Protein AF-A0A2U3CJR3-F1 (afdb_monomer)

pLDDT: mean 74.05, std 15.69, range [28.66, 94.06]

Secondary structure (DSSP, 8-state):
----EEEEE--TTSSHHHHHHHHHHHHHH-GGG-HHHHEEE-GGGSTT----TT-HHHHHHHHHHHHHHTTEEEEEEEEETT---HHHHHHHHHHHHHHHHHH-S--EEEEEEE-GGG---HHHHHHHHHHHHHHHHTT-SSPEEEEE---SSHHHHHHHHHHHHHHHHHHHHHHHHHHHHHHHH--PPPHHHHHHHHHHHHHHHHHTTEEEEEEE-TTS-EEEEEESSTTHHHHTHHHHHHHHHH-------TT-SSEEEEETTEEEEEEE-SSS-EEEEEEEHHHH--SS-HHHHHHHHHHHHHHHHHHHH-

Sequence (314 aa):
MQQNLIILAGLSHSGKDLLFSQILKLGRAEPGLRLRENLIYYEWLNRSFKGNEDSYFEKALPALKEKLYLKINTLIYVHDISYQVLDDLANDFKEVYFDIKKVNKDFQVILIVNRGHLIPNELERTKIHKKVENHLQQLIPQEITSYIVSLKGTDQQRMTNLVFTQIANKAVDFTKNLKKKRDSSIKIPNDKQLKKIKKILKEKMDDYGFSGAYLIGHNQDILIAAGKSEGWETKVGPQIIRMLAQFHVFDLGPQFQADIIRIEDFVMIAKRINAENKIILIGRESIFKYDEEPYPRIEESCLDITTDILEILK

Nearest PDB structures (foldseek):
  6ulg-assembly1_F  TM=4.474E-01  e=4.810E-13  Homo sapiens
  8fw5-assembly1_D  TM=4.077E-01  e=2.299E-13  Escherichia coli
  7ux2-assembly1_I  TM=3.882E-01  e=5.853E-12  Homo sapiens
  4arz-assembly1_A  TM=4.224E-01  e=7.979E-11  Saccharomyces cerevisiae
  7t3c-assembly1_D  TM=3.902E-01  e=3.794E-09  Homo sapiens

Mean predicted aligned error: 15.32 Å

Structure (mmCIF, N/CA/C/O backbone):
data_AF-A0A2U3CJR3-F1
#
_entry.id   AF-A0A2U3CJR3-F1
#
loop_
_atom_site.group_PDB
_atom_site.id
_atom_site.type_symbol
_atom_site.label_atom_id
_atom_site.label_alt_id
_atom_site.label_comp_id
_atom_site.label_asym_id
_atom_site.label_entity_id
_atom_site.label_seq_id
_atom_site.pdbx_PDB_ins_code
_atom_site.Cartn_x
_atom_site.Cartn_y
_atom_site.Cartn_z
_atom_site.occupancy
_atom_site.B_iso_or_equiv
_atom_site.auth_seq_id
_atom_site.auth_comp_id
_atom_site.auth_asym_id
_atom_site.auth_atom_id
_atom_site.pdbx_PDB_model_num
ATOM 1 N N . MET A 1 1 ? 1.148 -8.966 13.172 1.00 38.03 1 MET A N 1
ATOM 2 C CA . MET A 1 1 ? 2.003 -8.146 12.274 1.00 38.03 1 MET A CA 1
ATOM 3 C C . MET A 1 1 ? 1.189 -7.722 11.060 1.00 38.03 1 MET A C 1
ATOM 5 O O . MET A 1 1 ? 0.451 -8.543 10.540 1.00 38.03 1 MET A O 1
ATOM 9 N N . GLN A 1 2 ? 1.276 -6.460 10.637 1.00 45.50 2 GLN A N 1
ATOM 10 C CA . GLN A 1 2 ? 0.566 -5.955 9.452 1.00 45.50 2 GLN A CA 1
ATOM 11 C C . GLN A 1 2 ? 1.406 -6.275 8.204 1.00 45.50 2 GLN A C 1
ATOM 13 O O . GLN A 1 2 ? 2.590 -5.941 8.194 1.00 45.50 2 GLN A O 1
ATOM 18 N N . GLN A 1 3 ? 0.826 -6.970 7.221 1.00 55.91 3 GLN A N 1
ATOM 19 C CA . GLN A 1 3 ? 1.470 -7.289 5.939 1.00 55.91 3 GLN A CA 1
ATOM 20 C C . GLN A 1 3 ? 1.691 -5.996 5.138 1.00 55.91 3 GLN A C 1
ATOM 22 O O . GLN A 1 3 ? 0.822 -5.124 5.134 1.00 55.91 3 GLN A O 1
ATOM 27 N N . ASN A 1 4 ? 2.849 -5.853 4.489 1.00 65.38 4 ASN A N 1
ATOM 28 C CA . ASN A 1 4 ? 3.107 -4.730 3.590 1.00 65.38 4 ASN A CA 1
ATOM 29 C C . ASN A 1 4 ? 2.486 -5.083 2.248 1.00 65.38 4 ASN A C 1
ATOM 31 O O . ASN A 1 4 ? 3.031 -5.934 1.562 1.00 65.38 4 ASN A O 1
ATOM 35 N N . LEU A 1 5 ? 1.382 -4.461 1.848 1.00 76.06 5 LEU A N 1
ATOM 36 C CA . LEU A 1 5 ? 0.818 -4.781 0.544 1.00 76.06 5 LEU A CA 1
ATOM 37 C C . LEU A 1 5 ? 1.423 -3.895 -0.548 1.00 76.06 5 LEU A C 1
ATOM 39 O O . LEU A 1 5 ? 1.206 -2.681 -0.582 1.00 76.06 5 LEU A O 1
ATOM 43 N N . ILE A 1 6 ? 2.192 -4.522 -1.431 1.00 80.00 6 ILE A N 1
ATOM 44 C CA . ILE A 1 6 ? 2.768 -3.940 -2.637 1.00 80.00 6 ILE A CA 1
ATOM 45 C C . ILE A 1 6 ? 1.927 -4.418 -3.818 1.00 80.00 6 ILE A C 1
ATOM 47 O O . ILE A 1 6 ? 1.811 -5.622 -4.045 1.00 80.00 6 ILE A O 1
ATOM 51 N N . ILE A 1 7 ? 1.363 -3.487 -4.581 1.00 82.12 7 ILE A N 1
ATOM 52 C CA . ILE A 1 7 ? 0.644 -3.801 -5.818 1.00 82.12 7 ILE A CA 1
ATOM 53 C C . ILE A 1 7 ? 1.500 -3.445 -7.020 1.00 82.12 7 ILE A C 1
ATOM 55 O O . ILE A 1 7 ? 2.099 -2.372 -7.058 1.00 82.12 7 ILE A O 1
ATOM 59 N N . LEU A 1 8 ? 1.510 -4.333 -8.013 1.00 82.81 8 LEU A N 1
ATOM 60 C CA . LEU A 1 8 ? 2.078 -4.077 -9.332 1.00 82.81 8 LEU A CA 1
ATOM 61 C C . LEU A 1 8 ? 0.953 -3.850 -10.352 1.00 82.81 8 LEU A C 1
ATOM 63 O O . LEU A 1 8 ? 0.178 -4.764 -10.627 1.00 82.81 8 LEU A O 1
ATOM 67 N N . ALA A 1 9 ? 0.882 -2.644 -10.914 1.00 86.62 9 ALA A N 1
ATOM 68 C CA . ALA A 1 9 ? -0.124 -2.207 -11.882 1.00 86.62 9 ALA A CA 1
ATOM 69 C C . ALA A 1 9 ? 0.530 -1.621 -13.145 1.00 86.62 9 ALA A C 1
ATOM 71 O O . ALA A 1 9 ? 1.744 -1.426 -13.195 1.00 86.62 9 ALA A O 1
ATOM 72 N N . GLY A 1 10 ? -0.271 -1.343 -14.172 1.00 85.81 10 GLY A N 1
ATOM 73 C CA . GLY A 1 10 ? 0.159 -0.698 -15.414 1.00 85.81 10 GLY A CA 1
ATOM 74 C C . GLY A 1 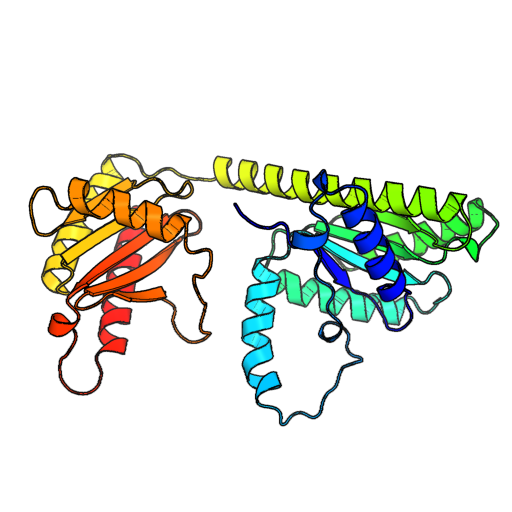10 ? -0.433 -1.366 -16.646 1.00 85.81 10 GLY A C 1
ATOM 75 O O . GLY A 1 10 ? -0.836 -2.531 -16.586 1.00 85.81 10 GLY A O 1
ATOM 76 N N . LEU A 1 11 ? -0.416 -0.649 -17.768 1.00 84.06 11 LEU A N 1
ATOM 77 C CA . LEU A 1 11 ? -1.056 -1.046 -19.024 1.00 84.06 11 LEU A CA 1
ATOM 78 C C . LEU A 1 11 ? -0.726 -2.478 -19.485 1.00 84.06 11 LEU A C 1
ATOM 80 O O . LEU A 1 11 ? 0.277 -3.105 -19.108 1.00 84.06 11 LEU A O 1
ATOM 84 N N . SER A 1 12 ? -1.586 -3.013 -20.347 1.00 81.12 12 SER A N 1
ATOM 85 C CA . SER A 1 12 ? -1.321 -4.259 -21.068 1.00 81.12 12 SER A CA 1
ATOM 86 C C . SER A 1 12 ? -0.002 -4.172 -21.840 1.00 81.12 12 SER A C 1
ATOM 88 O O . SER A 1 12 ? 0.367 -3.129 -22.368 1.00 81.12 12 SER A O 1
ATOM 90 N N . HIS A 1 13 ? 0.753 -5.272 -21.841 1.00 83.38 13 HIS A N 1
ATOM 91 C CA . HIS A 1 13 ? 2.086 -5.374 -22.449 1.00 83.38 13 HIS A CA 1
ATOM 92 C C . HIS A 1 13 ? 3.193 -4.474 -21.869 1.00 83.38 13 HIS A C 1
ATOM 94 O O . HIS A 1 13 ? 4.314 -4.528 -22.375 1.00 83.38 13 HIS A O 1
ATOM 100 N N . SER A 1 14 ? 2.964 -3.774 -20.749 1.00 87.25 14 SER A N 1
ATOM 101 C CA . SER A 1 14 ? 4.003 -2.992 -20.049 1.00 87.25 14 SER A CA 1
ATOM 102 C C . SER A 1 14 ? 5.200 -3.831 -19.557 1.00 87.25 14 SER A C 1
ATOM 104 O O . SER A 1 14 ? 6.238 -3.312 -19.142 1.00 87.25 14 SER A O 1
ATOM 106 N N . GLY A 1 15 ? 5.068 -5.161 -19.587 1.00 88.06 15 GLY A N 1
ATOM 107 C CA . GLY A 1 15 ? 6.050 -6.122 -19.089 1.00 88.06 15 GLY A CA 1
ATOM 108 C C . GLY A 1 15 ? 5.968 -6.357 -17.580 1.00 88.06 15 GLY A C 1
ATOM 109 O O . GLY A 1 15 ? 6.859 -7.001 -17.027 1.00 88.06 15 GLY A O 1
ATOM 110 N N . LYS A 1 16 ? 4.902 -5.877 -16.924 1.00 86.81 16 LYS A N 1
ATOM 111 C CA . LYS A 1 16 ? 4.628 -6.108 -15.500 1.00 86.81 16 LYS A CA 1
ATOM 112 C C . LYS A 1 16 ? 4.633 -7.595 -15.110 1.00 86.81 16 LYS A C 1
ATOM 114 O O . LYS A 1 16 ? 5.145 -7.920 -14.049 1.00 86.81 16 LYS A O 1
ATOM 119 N N . ASP A 1 17 ? 4.193 -8.505 -15.977 1.00 84.69 17 ASP A N 1
ATOM 120 C CA . ASP A 1 17 ? 4.105 -9.951 -15.677 1.00 84.69 17 ASP A CA 1
ATOM 121 C C . ASP A 1 17 ? 5.494 -10.603 -15.597 1.00 84.69 17 ASP A C 1
ATOM 123 O O . ASP A 1 17 ? 5.797 -11.415 -14.715 1.00 84.69 17 ASP A O 1
ATOM 127 N N . LEU A 1 18 ? 6.383 -10.191 -16.506 1.00 88.69 18 LEU A N 1
ATOM 128 C CA . LEU A 1 18 ? 7.780 -10.619 -16.513 1.00 88.69 18 LEU A CA 1
ATOM 129 C C . LEU A 1 18 ? 8.526 -10.050 -15.305 1.00 88.69 18 LEU A C 1
ATOM 131 O O . LEU A 1 18 ? 9.299 -10.763 -14.665 1.00 88.69 18 LEU A O 1
ATOM 135 N N . LEU A 1 19 ? 8.267 -8.784 -14.964 1.00 87.88 19 LEU A N 1
ATOM 136 C CA . LEU A 1 19 ? 8.821 -8.161 -13.765 1.00 87.88 19 LEU A CA 1
ATOM 137 C C . LEU A 1 19 ? 8.306 -8.850 -12.498 1.00 87.88 19 LEU A C 1
ATOM 139 O O . LEU A 1 19 ? 9.113 -9.195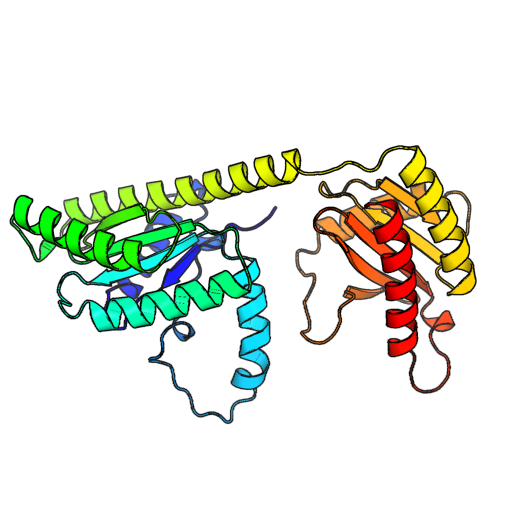 -11.644 1.00 87.88 19 LEU A O 1
ATOM 143 N N . PHE A 1 20 ? 7.010 -9.146 -12.402 1.00 84.94 20 PHE A N 1
ATOM 144 C CA . PHE A 1 20 ? 6.428 -9.899 -11.290 1.00 84.94 20 PHE A CA 1
ATOM 145 C C . PHE A 1 20 ? 7.117 -11.253 -11.110 1.00 84.94 20 PHE A C 1
ATOM 147 O O . PHE A 1 20 ? 7.586 -11.580 -10.019 1.00 84.94 20 PHE A O 1
ATOM 154 N N . SER A 1 21 ? 7.277 -12.002 -12.201 1.00 84.12 21 SER A N 1
ATOM 155 C CA . SER A 1 21 ? 7.992 -13.280 -12.197 1.00 84.12 21 SER A CA 1
ATOM 156 C C . SER A 1 21 ? 9.439 -13.135 -11.710 1.00 84.12 21 SER A C 1
ATOM 158 O O . SER A 1 21 ? 9.921 -13.971 -10.941 1.00 84.12 21 SER A O 1
ATOM 160 N N . GLN A 1 22 ? 10.132 -12.067 -12.115 1.00 84.06 22 GLN A N 1
ATOM 161 C CA . GLN A 1 22 ? 11.486 -11.773 -11.649 1.00 84.06 22 GLN A CA 1
ATOM 162 C C . GLN A 1 22 ? 11.520 -11.418 -10.155 1.00 84.06 22 GLN A C 1
ATOM 164 O O . GLN A 1 22 ? 12.378 -11.927 -9.434 1.00 84.06 22 GLN A O 1
ATOM 169 N N . ILE A 1 23 ? 10.570 -10.620 -9.662 1.00 80.94 23 ILE A N 1
ATOM 170 C CA . ILE A 1 23 ? 10.468 -10.271 -8.238 1.00 80.94 23 ILE A CA 1
ATOM 171 C C . ILE A 1 23 ? 10.199 -11.526 -7.397 1.00 80.94 23 ILE A C 1
ATOM 173 O O . ILE A 1 23 ? 10.797 -11.707 -6.338 1.00 80.94 23 ILE A O 1
ATOM 177 N N . LEU A 1 24 ? 9.359 -12.447 -7.879 1.00 78.25 24 LEU A N 1
ATOM 178 C CA . LEU A 1 24 ? 9.117 -13.718 -7.195 1.00 78.25 24 LEU A CA 1
ATOM 179 C C . LEU A 1 24 ? 10.360 -14.613 -7.141 1.00 78.25 24 LEU A C 1
ATOM 181 O O . LEU A 1 24 ? 10.528 -15.331 -6.151 1.00 78.25 24 LEU A O 1
ATOM 185 N N . LYS A 1 25 ? 11.209 -14.597 -8.180 1.00 81.81 25 LYS A N 1
ATOM 186 C CA . LYS A 1 25 ? 12.512 -15.286 -8.178 1.00 81.81 25 LYS A CA 1
ATOM 187 C C . LYS A 1 25 ? 13.467 -14.643 -7.177 1.00 81.81 25 LYS A C 1
ATOM 189 O O . LYS A 1 25 ? 14.057 -15.363 -6.376 1.00 81.81 25 LYS A O 1
ATOM 194 N N . LEU A 1 26 ? 13.552 -13.313 -7.162 1.00 76.50 26 LEU A N 1
ATOM 195 C CA . LEU A 1 26 ? 14.334 -12.571 -6.174 1.00 76.50 26 LEU A CA 1
ATOM 196 C C . LEU A 1 26 ? 13.878 -12.902 -4.746 1.00 76.50 26 LEU A C 1
ATOM 198 O O . LEU A 1 26 ? 14.701 -13.233 -3.906 1.00 76.50 26 LEU A O 1
ATOM 202 N N . GLY A 1 27 ? 12.568 -12.941 -4.490 1.00 71.81 27 GLY A N 1
ATOM 203 C CA . GLY A 1 27 ? 12.019 -13.320 -3.186 1.00 71.81 27 GLY A CA 1
ATOM 204 C C . GLY A 1 27 ? 12.267 -14.779 -2.775 1.00 71.81 27 GLY A C 1
ATOM 205 O O . GLY A 1 27 ? 12.147 -15.089 -1.593 1.00 71.81 27 GLY A O 1
ATOM 206 N N . ARG A 1 28 ? 12.605 -15.686 -3.711 1.00 75.06 28 ARG A N 1
ATOM 207 C CA . ARG A 1 28 ? 13.115 -17.036 -3.379 1.00 75.06 28 ARG A CA 1
ATOM 208 C C . ARG A 1 28 ? 14.577 -16.982 -2.949 1.00 75.06 28 ARG A C 1
ATOM 210 O O . ARG A 1 28 ? 14.947 -17.680 -2.015 1.00 75.06 28 ARG A O 1
ATOM 217 N N . ALA A 1 29 ? 15.382 -16.195 -3.660 1.00 72.62 29 ALA A N 1
ATOM 218 C CA . ALA A 1 29 ? 16.811 -16.054 -3.401 1.00 72.62 29 ALA A CA 1
ATOM 219 C C . ALA A 1 29 ? 17.093 -15.263 -2.114 1.00 72.62 29 ALA A C 1
ATOM 221 O O . ALA A 1 29 ? 18.041 -15.574 -1.403 1.00 72.62 29 ALA A O 1
ATOM 222 N N . GLU A 1 30 ? 16.234 -14.296 -1.781 1.00 72.81 30 GLU A N 1
ATOM 223 C CA . GLU A 1 30 ? 16.338 -13.466 -0.580 1.00 72.81 30 GLU A CA 1
ATOM 224 C C . GLU A 1 30 ? 15.045 -13.498 0.256 1.00 72.81 30 GLU A C 1
ATOM 226 O O . GLU A 1 30 ? 14.243 -12.555 0.231 1.00 72.81 30 GLU A O 1
ATOM 231 N N . PRO A 1 31 ? 14.827 -14.566 1.050 1.00 68.19 31 PRO A N 1
ATOM 232 C CA . PRO A 1 31 ? 13.629 -14.716 1.881 1.00 68.19 31 PRO A CA 1
ATOM 233 C C . PRO A 1 31 ? 13.431 -13.573 2.888 1.00 68.19 31 PRO A C 1
ATOM 235 O O . PRO A 1 31 ? 12.298 -13.239 3.233 1.00 68.19 31 PRO A O 1
ATOM 238 N N . GLY A 1 32 ? 14.526 -12.936 3.327 1.00 65.88 32 GLY A N 1
ATOM 239 C CA . GLY A 1 32 ? 14.504 -11.807 4.261 1.00 65.88 32 GLY A CA 1
ATOM 240 C C . GLY A 1 32 ? 13.723 -10.590 3.753 1.00 65.88 32 GLY A C 1
ATOM 241 O O . GLY A 1 32 ? 13.178 -9.842 4.562 1.00 65.88 32 GLY A O 1
ATOM 242 N N . LEU A 1 33 ? 13.585 -10.430 2.430 1.00 63.22 33 LEU A N 1
ATOM 243 C CA . LEU A 1 33 ? 12.807 -9.343 1.827 1.00 63.22 33 LEU A CA 1
ATOM 244 C C . LEU A 1 33 ? 11.290 -9.575 1.908 1.00 63.22 33 LEU A C 1
ATOM 246 O O . LEU A 1 33 ? 10.518 -8.645 1.679 1.00 63.22 33 LEU A O 1
ATOM 250 N N . ARG A 1 34 ? 10.844 -10.810 2.197 1.00 67.12 34 ARG A N 1
ATOM 251 C CA . ARG A 1 34 ? 9.424 -11.210 2.284 1.00 67.12 34 ARG A CA 1
ATOM 252 C C . ARG A 1 34 ? 8.569 -10.738 1.100 1.00 67.12 34 ARG A C 1
ATOM 254 O O . ARG A 1 34 ? 7.374 -10.496 1.237 1.00 67.12 34 ARG A O 1
ATOM 261 N N . LEU A 1 35 ? 9.166 -10.610 -0.086 1.00 67.50 35 LEU A N 1
ATOM 262 C CA . LEU A 1 35 ? 8.493 -10.093 -1.282 1.00 67.50 35 LEU A CA 1
ATOM 263 C C . LEU A 1 35 ? 7.286 -10.947 -1.684 1.00 67.50 35 LEU A C 1
ATOM 265 O O . LEU A 1 35 ? 6.280 -10.417 -2.124 1.00 67.50 35 LEU A O 1
ATOM 269 N N . ARG A 1 36 ? 7.353 -12.264 -1.474 1.00 65.19 36 ARG A N 1
ATOM 270 C CA . ARG A 1 36 ? 6.266 -13.206 -1.792 1.00 65.19 36 ARG A CA 1
ATOM 271 C C . ARG A 1 36 ? 5.017 -13.036 -0.934 1.00 65.19 36 ARG A C 1
ATOM 273 O O . ARG A 1 36 ? 3.927 -13.321 -1.400 1.00 65.19 36 ARG A O 1
ATOM 280 N N . GLU A 1 37 ? 5.196 -12.615 0.312 1.00 63.78 37 GLU A N 1
ATOM 281 C CA . GLU A 1 37 ? 4.107 -12.433 1.280 1.00 63.78 37 GLU A CA 1
ATOM 282 C C . GLU A 1 37 ? 3.432 -11.066 1.122 1.00 63.78 37 GLU A C 1
ATOM 284 O O . GLU A 1 37 ? 2.323 -10.853 1.602 1.00 63.78 37 GLU A O 1
ATOM 289 N N . ASN A 1 38 ? 4.134 -10.136 0.475 1.00 66.00 38 ASN A N 1
ATOM 290 C CA . ASN A 1 38 ? 3.819 -8.715 0.454 1.00 66.00 38 ASN A CA 1
ATOM 291 C C . ASN A 1 38 ? 3.434 -8.217 -0.947 1.00 66.00 38 ASN A C 1
ATOM 293 O O . ASN A 1 38 ? 2.725 -7.226 -1.076 1.00 66.00 38 ASN A O 1
ATOM 297 N N . LEU A 1 39 ? 3.887 -8.884 -2.010 1.00 68.81 39 LEU A N 1
ATOM 298 C CA . LEU A 1 39 ? 3.586 -8.508 -3.385 1.00 68.81 39 LEU A CA 1
ATOM 299 C C . LEU A 1 39 ? 2.334 -9.226 -3.872 1.00 68.81 39 LEU A C 1
ATOM 301 O O . LEU A 1 39 ? 2.322 -10.454 -3.958 1.00 68.81 39 LEU A O 1
ATOM 305 N N . ILE A 1 40 ? 1.326 -8.458 -4.276 1.00 66.00 40 ILE A N 1
ATOM 306 C CA . ILE A 1 40 ? 0.191 -9.001 -5.011 1.00 66.00 40 ILE A CA 1
ATOM 307 C C . ILE A 1 40 ? 0.151 -8.433 -6.428 1.00 66.00 40 ILE A C 1
ATOM 309 O O . ILE A 1 40 ? 0.317 -7.237 -6.673 1.00 66.00 40 ILE A O 1
ATOM 313 N N . TYR A 1 41 ? -0.056 -9.350 -7.363 1.00 63.81 41 TYR A N 1
ATOM 314 C CA . TYR A 1 41 ? -0.256 -9.091 -8.775 1.00 63.81 41 TYR A CA 1
ATOM 315 C C . TYR A 1 41 ? -1.752 -9.102 -9.077 1.00 63.81 41 TYR A C 1
ATOM 317 O O . TYR A 1 41 ? -2.438 -10.064 -8.730 1.00 63.81 41 TYR A O 1
ATOM 325 N N . TYR A 1 42 ? -2.261 -8.041 -9.702 1.00 62.09 42 TYR A N 1
ATOM 326 C CA . TYR A 1 42 ? -3.686 -7.924 -9.993 1.00 62.09 42 TYR A CA 1
ATOM 327 C C . TYR A 1 42 ? -3.949 -7.450 -11.423 1.00 62.09 42 TYR A C 1
ATOM 329 O O . TYR A 1 42 ? -3.750 -6.284 -11.750 1.00 62.09 42 TYR A O 1
ATOM 337 N N . GLU A 1 43 ? -4.456 -8.362 -12.257 1.00 49.12 43 GLU A N 1
ATOM 338 C CA . GLU A 1 43 ? -4.862 -8.085 -13.645 1.00 49.12 43 GLU A CA 1
ATOM 339 C C . GLU A 1 43 ? -6.157 -7.269 -13.755 1.00 49.12 43 GLU A C 1
ATOM 341 O O . GLU A 1 43 ? -6.250 -6.403 -14.613 1.00 49.12 43 GLU A O 1
ATOM 346 N N . TRP A 1 44 ? -7.130 -7.474 -12.867 1.00 50.75 44 TRP A N 1
ATOM 347 C CA . TRP A 1 44 ? -8.434 -6.785 -12.851 1.00 50.75 44 TRP A CA 1
ATOM 348 C C . TRP A 1 44 ? -8.394 -5.292 -12.479 1.00 50.75 44 TRP A C 1
ATOM 350 O O . TRP A 1 44 ? -9.404 -4.606 -12.603 1.00 50.75 44 TRP A O 1
ATOM 360 N N . LEU A 1 45 ? -7.245 -4.766 -12.036 1.00 50.03 45 LEU A N 1
ATOM 361 C CA . LEU A 1 45 ? -7.047 -3.314 -11.914 1.00 50.03 45 LEU A CA 1
ATOM 362 C C . LEU A 1 45 ? -6.822 -2.636 -13.272 1.00 50.03 45 LEU A C 1
ATOM 364 O O . LEU A 1 45 ? -6.908 -1.417 -13.350 1.00 50.03 45 LEU A O 1
ATOM 368 N N . ASN A 1 46 ? -6.553 -3.406 -14.333 1.00 46.34 46 ASN A N 1
ATOM 369 C CA . ASN A 1 46 ? -6.511 -2.893 -15.698 1.00 46.34 46 ASN A CA 1
ATOM 370 C C . ASN A 1 46 ? -7.907 -2.888 -16.321 1.00 46.34 46 ASN A C 1
ATOM 372 O O . ASN A 1 46 ? -8.600 -3.908 -16.324 1.00 46.34 46 ASN A O 1
ATOM 376 N N . ARG A 1 47 ? -8.239 -1.792 -17.013 1.00 43.66 47 ARG A N 1
ATOM 377 C CA . ARG A 1 47 ? -9.441 -1.656 -17.860 1.00 43.66 47 ARG A CA 1
ATOM 378 C C . ARG A 1 47 ? -9.633 -2.769 -18.897 1.00 43.66 47 ARG A C 1
ATOM 380 O O . ARG A 1 47 ? -10.735 -2.934 -19.409 1.00 43.66 47 ARG A O 1
ATOM 387 N N . SER A 1 48 ? -8.579 -3.510 -19.244 1.00 42.69 48 SER A N 1
ATOM 388 C CA . SER A 1 48 ? -8.634 -4.586 -20.243 1.00 42.69 48 SER A CA 1
ATOM 389 C C . SER A 1 48 ? -9.511 -5.768 -19.816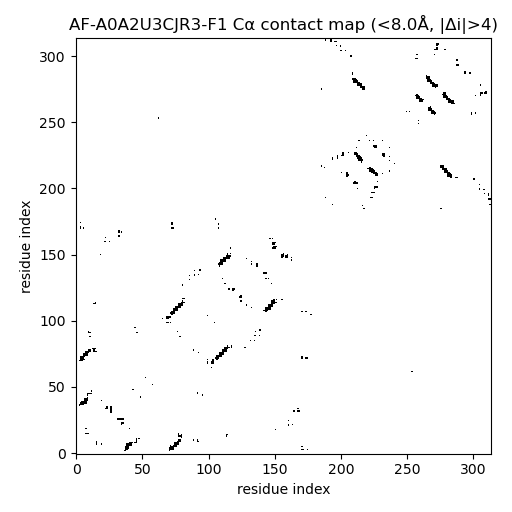 1.00 42.69 48 SER A C 1
ATOM 391 O O . SER A 1 48 ? -9.920 -6.546 -20.670 1.00 42.69 48 SER A O 1
ATOM 393 N N . PHE A 1 49 ? -9.818 -5.899 -18.522 1.00 41.81 49 PHE A N 1
ATOM 394 C CA . PHE A 1 49 ? -10.679 -6.953 -17.991 1.00 41.81 49 PHE A CA 1
ATOM 395 C C . PHE A 1 49 ? -12.133 -6.464 -17.868 1.00 41.81 49 PHE A C 1
ATOM 397 O O . PHE A 1 49 ? -12.697 -6.402 -16.781 1.00 41.81 49 PHE A O 1
ATOM 404 N N . LYS A 1 50 ? -12.755 -6.095 -18.995 1.00 42.75 50 LYS A N 1
ATOM 405 C CA . LYS A 1 50 ? -14.222 -6.016 -19.080 1.00 42.75 50 LYS A CA 1
ATOM 406 C C . LYS A 1 50 ? -14.761 -7.430 -19.297 1.00 42.75 50 LYS A C 1
ATOM 408 O O . LYS A 1 50 ? -14.981 -7.850 -20.429 1.00 42.75 50 LYS A O 1
ATOM 413 N N . GLY A 1 51 ? -14.860 -8.192 -18.209 1.00 44.47 51 GLY A N 1
ATOM 414 C CA . GLY A 1 51 ? -15.677 -9.404 -18.186 1.00 44.47 51 GLY A CA 1
ATOM 415 C C . GLY A 1 51 ? -17.158 -9.030 -18.289 1.00 44.47 51 GLY A C 1
ATOM 416 O O . GLY A 1 51 ? -17.528 -7.920 -17.933 1.00 44.47 51 GLY A O 1
ATOM 417 N N . ASN A 1 52 ? -17.977 -9.927 -18.836 1.00 40.62 52 ASN A N 1
ATOM 418 C CA . ASN A 1 52 ? -19.419 -9.725 -19.002 1.00 40.62 52 ASN A CA 1
ATOM 419 C C . ASN A 1 52 ? -20.110 -9.434 -17.655 1.00 40.62 52 ASN A C 1
ATOM 421 O O . ASN A 1 52 ? -19.971 -10.246 -16.741 1.00 40.62 52 ASN A O 1
ATOM 425 N N . GLU A 1 53 ? -20.902 -8.354 -17.623 1.00 44.72 53 GLU A N 1
ATOM 426 C CA . GLU A 1 53 ? -21.526 -7.660 -16.470 1.00 44.72 53 GLU A CA 1
ATOM 427 C C . GLU A 1 53 ? -22.507 -8.483 -15.585 1.00 44.72 53 GLU A C 1
ATOM 429 O O . GLU A 1 53 ? -23.187 -7.929 -14.718 1.00 44.72 53 GLU A O 1
ATOM 434 N N . ASP A 1 54 ? -22.590 -9.806 -15.764 1.00 39.88 54 ASP A N 1
ATOM 435 C CA . ASP A 1 54 ? -23.617 -10.667 -15.154 1.00 39.88 54 ASP A CA 1
ATOM 436 C C . ASP A 1 54 ? -23.083 -11.707 -14.150 1.00 39.88 54 ASP A C 1
ATOM 438 O O . ASP A 1 54 ? -23.825 -12.581 -13.686 1.00 39.88 54 ASP A O 1
ATOM 442 N N . SER A 1 55 ? -21.806 -11.652 -13.762 1.00 45.16 55 SER A N 1
ATOM 443 C CA . SER A 1 55 ? -21.265 -12.653 -12.831 1.00 45.16 55 SER A CA 1
ATOM 444 C C . SER A 1 55 ? -21.470 -12.256 -11.360 1.00 45.16 55 SER A C 1
ATOM 446 O O . SER A 1 55 ? -21.231 -11.122 -10.954 1.00 45.16 55 SER A O 1
ATOM 448 N N . TYR A 1 56 ? -21.828 -13.219 -10.498 1.00 42.62 56 TYR A N 1
ATOM 449 C CA . TYR A 1 56 ? -21.820 -13.065 -9.027 1.00 42.62 56 TYR A CA 1
ATOM 450 C C . TYR A 1 56 ? -20.495 -12.464 -8.501 1.00 42.62 56 TYR A C 1
ATOM 452 O O . TYR A 1 56 ? -20.470 -11.749 -7.497 1.00 42.62 56 TYR A O 1
ATOM 460 N N . PHE A 1 57 ? -19.401 -12.703 -9.230 1.00 39.12 57 PHE A N 1
ATOM 461 C CA . PHE A 1 57 ? -18.080 -12.138 -8.989 1.00 39.12 57 PHE A CA 1
ATOM 462 C C . PHE A 1 57 ? -18.061 -10.602 -9.062 1.00 39.12 57 PHE A C 1
ATOM 464 O O . PHE A 1 57 ? -17.460 -9.978 -8.193 1.00 39.12 57 PHE A O 1
ATOM 471 N N . GLU A 1 58 ? -18.758 -9.973 -10.010 1.00 45.81 58 GLU A N 1
ATOM 472 C CA . GLU A 1 58 ? -18.790 -8.507 -10.160 1.00 45.81 58 GLU A CA 1
ATOM 473 C C . GLU A 1 58 ? -19.555 -7.791 -9.050 1.00 45.81 58 GLU A C 1
ATOM 475 O O . GLU A 1 58 ? -19.218 -6.659 -8.717 1.00 45.81 58 GLU A O 1
ATOM 480 N N . LYS A 1 59 ? -20.531 -8.450 -8.415 1.00 46.09 59 LYS A N 1
ATOM 481 C CA . LYS A 1 59 ? -21.239 -7.882 -7.255 1.00 46.09 59 LYS A CA 1
ATOM 482 C C . LYS A 1 59 ? -20.401 -7.936 -5.972 1.00 46.09 59 LYS A C 1
ATOM 484 O O . LYS A 1 59 ? -20.503 -7.038 -5.141 1.00 46.09 59 LYS A O 1
ATOM 489 N N . ALA A 1 60 ? -19.553 -8.956 -5.808 1.00 47.62 60 ALA A N 1
ATOM 490 C CA . ALA A 1 60 ? -18.651 -9.094 -4.656 1.00 47.62 60 ALA A CA 1
ATOM 491 C C . ALA A 1 60 ? -17.313 -8.342 -4.832 1.00 47.62 60 ALA A C 1
ATOM 493 O O . ALA A 1 60 ? -16.658 -7.979 -3.847 1.00 47.62 60 ALA A O 1
ATOM 494 N N . LEU A 1 61 ? -16.917 -8.087 -6.084 1.00 56.91 61 LEU A N 1
ATOM 495 C CA . LEU A 1 61 ? -15.671 -7.426 -6.472 1.00 56.91 61 LEU A CA 1
ATOM 496 C C . LEU A 1 61 ? -15.445 -6.068 -5.783 1.00 56.91 61 LEU A C 1
ATOM 498 O O . LEU A 1 61 ? -14.343 -5.866 -5.278 1.00 56.91 61 LEU A O 1
ATOM 502 N N . PRO A 1 62 ? -16.427 -5.142 -5.710 1.00 57.56 62 PRO A N 1
ATOM 503 C CA . PRO A 1 62 ? -16.218 -3.810 -5.144 1.00 57.56 62 PRO A CA 1
ATOM 504 C C . PRO A 1 62 ? -15.815 -3.853 -3.670 1.00 57.56 62 PRO A C 1
ATOM 506 O O . PRO A 1 62 ? -14.848 -3.208 -3.271 1.00 57.56 62 PRO A O 1
ATOM 509 N N . ALA A 1 63 ? -16.491 -4.681 -2.871 1.00 57.72 63 ALA A N 1
ATOM 510 C CA . ALA A 1 63 ? -16.202 -4.797 -1.447 1.00 57.72 63 ALA A CA 1
ATOM 511 C C . ALA A 1 63 ? -14.856 -5.487 -1.172 1.00 57.72 63 ALA A C 1
ATOM 513 O O . ALA A 1 63 ? -14.164 -5.153 -0.209 1.00 57.72 63 ALA A O 1
ATOM 514 N N . LEU A 1 64 ? -14.461 -6.447 -2.013 1.00 62.16 64 LEU A N 1
ATOM 515 C CA . LEU A 1 64 ? -13.129 -7.054 -1.961 1.00 62.16 64 LEU A CA 1
ATOM 516 C C . LEU A 1 64 ? -12.042 -6.059 -2.399 1.00 62.16 64 LEU A C 1
ATOM 518 O O . LEU A 1 64 ? -10.992 -5.979 -1.760 1.00 62.16 64 LEU A O 1
ATOM 522 N N . LYS A 1 65 ? -12.315 -5.263 -3.439 1.00 65.06 65 LYS A N 1
ATOM 523 C CA . LYS A 1 65 ? -11.435 -4.215 -3.979 1.00 65.06 65 LYS A CA 1
ATOM 524 C C . LYS A 1 65 ? -11.161 -3.136 -2.935 1.00 65.06 65 LYS A C 1
ATOM 526 O O . LYS A 1 65 ? -10.008 -2.795 -2.698 1.00 65.06 65 LYS A O 1
ATOM 531 N N . GLU A 1 66 ? -12.190 -2.669 -2.236 1.00 66.25 66 GLU A N 1
ATOM 532 C CA . GLU A 1 66 ? -12.053 -1.668 -1.176 1.00 66.25 66 GLU A CA 1
ATOM 533 C C . GLU A 1 66 ? -11.204 -2.179 0.002 1.00 66.25 66 GLU A C 1
ATOM 535 O O . GLU A 1 66 ? -10.265 -1.514 0.446 1.00 66.25 66 GLU A O 1
ATOM 540 N N . LYS A 1 67 ? -11.441 -3.416 0.459 1.00 67.88 67 LYS A N 1
ATOM 541 C CA . LYS A 1 67 ? -10.637 -4.047 1.526 1.00 67.88 67 LYS A CA 1
ATOM 542 C C . LYS A 1 67 ? -9.184 -4.226 1.139 1.00 67.88 67 LYS A C 1
ATOM 544 O O . LY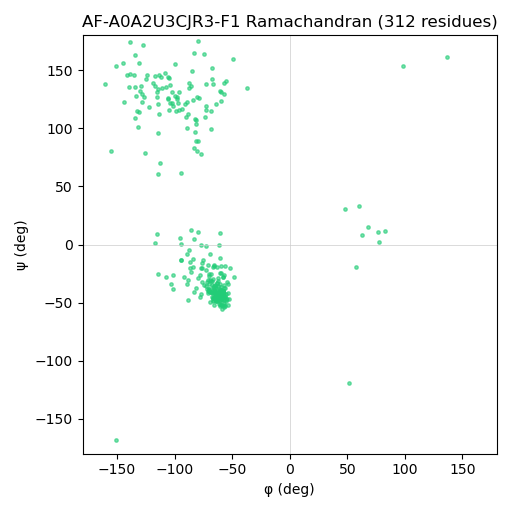S A 1 67 ? -8.298 -4.122 1.989 1.00 67.88 67 LYS A O 1
ATOM 549 N N . LEU A 1 68 ? -8.944 -4.526 -0.130 1.00 69.19 68 LEU A N 1
ATOM 550 C CA . LEU A 1 68 ? -7.607 -4.607 -0.672 1.00 69.19 68 LEU A CA 1
ATOM 551 C C . LEU A 1 68 ? -6.941 -3.230 -0.667 1.00 69.19 68 LEU A C 1
ATOM 553 O O . LEU A 1 68 ? -5.828 -3.096 -0.166 1.00 69.19 68 LEU A O 1
ATOM 557 N N . TYR A 1 69 ? -7.636 -2.207 -1.163 1.00 76.94 69 TYR A N 1
ATOM 558 C CA . TYR A 1 69 ? -7.137 -0.837 -1.243 1.00 76.94 69 TYR A CA 1
ATOM 559 C C . TYR A 1 69 ? -6.738 -0.271 0.117 1.00 76.94 69 TYR A C 1
ATOM 561 O O . TYR A 1 69 ? -5.669 0.331 0.237 1.00 76.94 69 TYR A O 1
ATOM 569 N N . LEU A 1 70 ? -7.522 -0.557 1.162 1.00 73.88 70 LEU A N 1
ATOM 570 C CA . LEU A 1 70 ? -7.193 -0.213 2.551 1.00 73.88 70 LEU A CA 1
ATOM 571 C C . LEU A 1 70 ? -5.859 -0.796 3.035 1.00 73.88 70 LEU A C 1
ATOM 573 O O . LEU A 1 70 ? -5.258 -0.258 3.965 1.00 73.88 70 LEU A O 1
ATOM 577 N N . LYS A 1 71 ? -5.408 -1.906 2.447 1.00 74.31 71 LYS A N 1
ATOM 578 C CA . LYS A 1 71 ? -4.176 -2.598 2.838 1.00 74.31 71 LYS A CA 1
ATOM 579 C C . LYS A 1 71 ? -2.964 -2.179 2.010 1.00 74.31 71 LYS A C 1
ATOM 581 O O . LYS A 1 71 ? -1.859 -2.525 2.409 1.00 74.31 71 LYS A O 1
ATOM 586 N N . ILE A 1 72 ? -3.149 -1.478 0.884 1.00 81.31 72 ILE A N 1
ATOM 587 C CA . ILE A 1 72 ? -2.055 -1.060 -0.007 1.00 81.31 72 ILE A CA 1
ATOM 588 C C . ILE A 1 72 ? -1.130 -0.085 0.712 1.00 81.31 72 ILE A C 1
ATOM 590 O O . ILE A 1 72 ? -1.529 1.016 1.070 1.00 81.31 72 ILE A O 1
ATOM 594 N N . ASN A 1 73 ? 0.142 -0.444 0.827 1.00 85.50 73 ASN A N 1
ATOM 595 C CA . ASN A 1 73 ? 1.168 0.464 1.334 1.00 85.50 73 ASN A CA 1
ATOM 596 C C . ASN A 1 73 ? 1.988 1.050 0.184 1.00 85.50 73 ASN A C 1
ATOM 598 O O . ASN A 1 73 ? 2.582 2.116 0.321 1.00 85.50 73 ASN A O 1
ATOM 602 N N . THR A 1 74 ? 2.086 0.346 -0.945 1.00 88.56 74 THR A N 1
ATOM 603 C CA . THR A 1 74 ? 2.909 0.752 -2.089 1.00 88.56 74 THR A CA 1
ATOM 604 C C . THR A 1 74 ? 2.229 0.377 -3.400 1.00 88.56 74 THR A C 1
ATOM 606 O O . THR A 1 74 ? 1.951 -0.795 -3.643 1.00 88.56 74 THR A O 1
ATOM 609 N N . LEU A 1 75 ? 2.000 1.373 -4.253 1.00 91.69 75 LEU A N 1
ATOM 610 C CA . LEU A 1 75 ? 1.604 1.199 -5.646 1.00 91.69 75 LEU A CA 1
ATOM 611 C C . LEU A 1 75 ? 2.856 1.270 -6.522 1.00 91.69 75 LEU A C 1
ATOM 613 O O . LEU A 1 75 ? 3.490 2.319 -6.594 1.00 91.69 75 LEU A O 1
ATOM 617 N N . ILE A 1 76 ? 3.197 0.177 -7.199 1.00 92.06 76 ILE A N 1
ATOM 618 C CA . ILE A 1 76 ? 4.197 0.156 -8.265 1.00 92.06 76 ILE A CA 1
ATOM 619 C C . ILE A 1 76 ? 3.455 0.200 -9.595 1.00 92.06 76 ILE A C 1
ATOM 621 O O . ILE A 1 76 ? 2.751 -0.746 -9.946 1.00 92.06 76 ILE A O 1
ATOM 625 N N . TYR A 1 77 ? 3.630 1.276 -10.349 1.00 92.75 77 TYR A N 1
ATOM 626 C CA . TYR A 1 77 ? 3.028 1.435 -11.663 1.00 92.75 77 TYR A CA 1
ATOM 627 C C . TYR A 1 77 ? 4.083 1.259 -12.758 1.00 92.75 77 TYR A C 1
ATOM 629 O O . TYR A 1 77 ? 5.128 1.908 -12.734 1.00 92.75 77 TYR A O 1
ATOM 637 N N . VAL A 1 78 ? 3.837 0.349 -13.700 1.00 91.88 78 VAL A N 1
ATOM 638 C CA . VAL A 1 78 ? 4.788 -0.048 -14.743 1.00 91.88 78 VAL A CA 1
ATOM 639 C C . VAL A 1 78 ? 4.406 0.585 -16.075 1.00 91.88 78 VAL A C 1
ATOM 641 O O . VAL A 1 78 ? 3.337 0.325 -16.625 1.00 91.88 78 VAL A O 1
ATOM 644 N N . HIS A 1 79 ? 5.334 1.354 -16.629 1.00 93.06 79 HIS A N 1
ATOM 645 C CA . HIS A 1 79 ? 5.270 1.916 -17.967 1.00 93.06 79 HIS A CA 1
ATOM 646 C C . HIS A 1 79 ? 6.314 1.243 -18.857 1.00 93.06 79 HIS A C 1
ATOM 648 O O . HIS A 1 79 ? 7.461 1.096 -18.453 1.00 93.06 79 HIS A O 1
ATOM 654 N N . ASP A 1 80 ? 5.954 0.853 -20.073 1.00 91.81 80 ASP A N 1
ATOM 655 C CA . ASP A 1 80 ? 6.932 0.418 -21.069 1.00 91.81 80 ASP A CA 1
ATOM 656 C C . ASP A 1 80 ? 7.410 1.621 -21.878 1.00 91.81 80 ASP A C 1
ATOM 658 O O . ASP A 1 80 ? 6.609 2.283 -22.529 1.00 91.81 80 ASP A O 1
ATOM 662 N N . ILE A 1 81 ? 8.724 1.857 -21.867 1.00 89.25 81 ILE A N 1
ATOM 663 C CA . ILE A 1 81 ? 9.356 3.008 -22.516 1.00 89.25 81 ILE A CA 1
ATOM 664 C C . ILE A 1 81 ? 9.122 3.081 -24.034 1.00 89.25 81 ILE A C 1
ATOM 666 O O . ILE A 1 81 ? 9.317 4.136 -24.634 1.00 89.25 81 ILE A O 1
ATOM 670 N N . SER A 1 82 ? 8.729 1.972 -24.670 1.00 84.62 82 SER A N 1
ATOM 671 C CA . SER A 1 82 ? 8.386 1.945 -26.096 1.00 84.62 82 SER A CA 1
ATOM 672 C C . SER A 1 82 ? 7.010 2.544 -26.403 1.00 84.62 82 SER A C 1
ATOM 674 O O . SER A 1 82 ? 6.772 2.960 -27.536 1.00 84.62 82 SER A O 1
ATOM 676 N N . TYR A 1 83 ? 6.119 2.644 -25.411 1.00 81.38 83 TYR A N 1
ATOM 677 C CA . TYR A 1 83 ? 4.819 3.288 -25.573 1.00 81.38 83 TYR A CA 1
ATOM 678 C C . TYR A 1 83 ? 4.967 4.804 -25.456 1.00 81.38 83 TYR A C 1
ATOM 680 O O . TYR A 1 83 ? 5.147 5.347 -24.373 1.00 81.38 83 TYR A O 1
ATOM 688 N N . GLN A 1 84 ? 4.856 5.512 -26.579 1.00 71.00 84 GLN A N 1
ATOM 689 C CA . GLN A 1 84 ? 4.992 6.975 -26.600 1.00 71.00 84 GLN A CA 1
ATOM 690 C C . GLN A 1 84 ? 3.679 7.728 -26.327 1.00 71.00 84 GLN A C 1
ATOM 692 O O . GLN A 1 84 ? 3.691 8.955 -26.220 1.00 71.00 84 GLN A O 1
ATOM 697 N N . VAL A 1 85 ? 2.556 7.016 -26.194 1.00 81.31 85 VAL A N 1
ATOM 698 C CA . VAL A 1 85 ? 1.235 7.608 -25.940 1.00 81.31 85 VAL A CA 1
ATOM 699 C C . VAL A 1 85 ? 1.074 7.879 -24.442 1.00 81.31 85 VAL A C 1
ATOM 701 O O . VAL A 1 85 ? 0.554 7.061 -23.684 1.00 81.31 85 VAL A O 1
ATOM 704 N N . LEU A 1 86 ? 1.600 9.023 -24.001 1.00 84.62 86 LEU A N 1
ATOM 705 C CA . LEU A 1 86 ? 1.620 9.401 -22.585 1.00 84.62 86 LEU A CA 1
ATOM 706 C C . LEU A 1 86 ? 0.232 9.746 -22.029 1.00 84.62 86 LEU A C 1
ATOM 708 O O . LEU A 1 86 ? 0.011 9.545 -20.840 1.00 84.62 86 LEU A O 1
ATOM 712 N N . ASP A 1 87 ? -0.710 10.179 -22.867 1.00 85.06 87 ASP A N 1
ATOM 713 C CA . ASP A 1 87 ? -2.062 10.532 -22.414 1.00 85.06 87 ASP A CA 1
ATOM 714 C C . ASP A 1 87 ? -2.870 9.295 -21.988 1.00 85.06 87 ASP A C 1
ATOM 716 O O . ASP A 1 87 ? -3.547 9.311 -20.959 1.00 85.06 87 ASP A O 1
ATOM 720 N N . ASP A 1 88 ? -2.750 8.181 -22.716 1.00 82.75 88 ASP A N 1
ATOM 721 C CA . ASP A 1 88 ? -3.383 6.909 -22.337 1.00 82.75 88 ASP A CA 1
ATOM 722 C C . ASP A 1 88 ? -2.787 6.360 -21.039 1.00 82.75 88 ASP A C 1
ATOM 724 O O . ASP A 1 88 ? -3.506 5.913 -20.143 1.00 82.75 88 ASP A O 1
ATOM 728 N N . LEU A 1 89 ? -1.461 6.462 -20.909 1.00 86.56 89 LEU A N 1
ATOM 729 C CA . LEU A 1 89 ? -0.741 6.133 -19.683 1.00 86.56 89 LEU A CA 1
ATOM 730 C C . LEU A 1 89 ? -1.232 6.976 -18.500 1.00 86.56 89 LEU A C 1
ATOM 732 O O . LEU A 1 89 ? -1.452 6.433 -17.417 1.00 86.56 89 LEU A O 1
ATOM 736 N N . ALA A 1 90 ? -1.376 8.285 -18.708 1.00 88.69 90 ALA A N 1
ATOM 737 C CA . ALA A 1 90 ? -1.834 9.240 -17.713 1.00 88.69 90 ALA A CA 1
ATOM 738 C C . ALA A 1 90 ? -3.263 8.941 -17.261 1.00 88.69 90 ALA A C 1
ATOM 740 O O . ALA A 1 90 ? -3.532 8.946 -16.062 1.00 88.69 90 ALA A O 1
ATOM 741 N N . ASN A 1 91 ? -4.164 8.647 -18.199 1.00 88.31 91 ASN A N 1
ATOM 742 C CA . ASN A 1 91 ? -5.556 8.330 -17.900 1.00 88.31 91 ASN A CA 1
ATOM 743 C C . ASN A 1 91 ? -5.687 7.052 -17.059 1.00 88.31 91 ASN A C 1
ATOM 745 O O . ASN A 1 91 ? -6.384 7.070 -16.043 1.00 88.31 91 ASN A O 1
ATOM 749 N N . ASP A 1 92 ? -4.981 5.979 -17.429 1.00 86.75 92 ASP A N 1
ATOM 750 C CA . ASP A 1 92 ? -4.997 4.716 -16.675 1.00 86.75 92 ASP A CA 1
ATOM 751 C C . ASP A 1 92 ? -4.362 4.878 -15.285 1.00 86.75 92 ASP A C 1
ATOM 753 O O . ASP A 1 92 ? -4.962 4.525 -14.267 1.00 86.75 92 ASP A O 1
ATOM 757 N N . PHE A 1 93 ? -3.198 5.533 -15.212 1.00 91.06 93 PHE A N 1
ATOM 758 C CA . PHE A 1 93 ? -2.528 5.820 -13.943 1.00 91.06 93 PHE A CA 1
ATOM 759 C C . PHE A 1 93 ? -3.417 6.637 -13.002 1.00 91.06 93 PHE A C 1
ATOM 761 O O . PHE A 1 93 ? -3.526 6.326 -11.814 1.00 91.06 93 PHE A O 1
ATOM 768 N N . LYS A 1 94 ? -4.062 7.678 -13.539 1.00 91.06 94 LYS A N 1
ATOM 769 C CA . LYS A 1 94 ? -4.959 8.560 -12.796 1.00 91.06 94 LYS A CA 1
ATOM 770 C C . LYS A 1 94 ? -6.114 7.768 -12.194 1.00 91.06 94 LYS A C 1
ATOM 772 O O . LYS A 1 94 ? -6.401 7.924 -11.010 1.00 91.06 94 LYS A O 1
ATOM 777 N N . GLU A 1 95 ? -6.750 6.907 -12.978 1.00 86.81 95 GLU A N 1
ATOM 778 C CA . GLU A 1 95 ? -7.857 6.077 -12.509 1.00 86.81 95 GLU A CA 1
ATOM 779 C C . GLU A 1 95 ? -7.430 5.154 -11.365 1.00 86.81 95 GLU A C 1
ATOM 781 O O . GLU A 1 95 ? -8.012 5.226 -10.282 1.00 86.81 95 GLU A O 1
ATOM 786 N N . VAL A 1 96 ? -6.357 4.376 -11.556 1.00 87.38 96 VAL A N 1
ATOM 787 C CA . VAL A 1 96 ? -5.835 3.459 -10.529 1.00 87.38 96 VAL A CA 1
ATOM 788 C C . VAL A 1 96 ? -5.452 4.215 -9.255 1.00 87.38 96 VAL A C 1
ATOM 790 O O . VAL A 1 96 ? -5.822 3.807 -8.151 1.00 87.38 96 VAL A O 1
ATOM 793 N N . TYR A 1 97 ? -4.742 5.340 -9.389 1.00 91.88 97 TYR A N 1
ATOM 794 C CA . TYR A 1 97 ? -4.343 6.164 -8.252 1.00 91.88 97 TYR A CA 1
ATOM 795 C C . TYR A 1 97 ? -5.555 6.673 -7.471 1.00 91.88 97 TYR A C 1
ATOM 797 O O . TYR A 1 97 ? -5.607 6.515 -6.250 1.00 91.88 97 TYR A O 1
ATOM 805 N N . PHE A 1 98 ? -6.528 7.290 -8.149 1.00 90.44 98 PHE A N 1
ATOM 806 C CA . PHE A 1 98 ? -7.671 7.900 -7.475 1.00 90.44 98 PHE A CA 1
ATOM 807 C C . PHE A 1 98 ? -8.621 6.862 -6.884 1.00 90.44 98 PHE A C 1
ATOM 809 O O . PHE A 1 98 ? -9.201 7.116 -5.829 1.00 90.44 98 PHE A O 1
ATOM 816 N N . ASP A 1 99 ? -8.734 5.683 -7.489 1.00 86.06 99 ASP A N 1
ATOM 817 C CA . ASP A 1 99 ? -9.478 4.563 -6.922 1.00 86.06 99 ASP A CA 1
ATOM 818 C C . ASP A 1 99 ? -8.897 4.095 -5.585 1.00 86.06 99 ASP A C 1
ATOM 820 O O . ASP A 1 99 ? -9.640 3.933 -4.616 1.00 86.06 99 ASP A O 1
ATOM 824 N N . ILE A 1 100 ? -7.571 3.963 -5.495 1.00 86.56 100 ILE A N 1
ATOM 825 C CA . ILE A 1 100 ? -6.905 3.650 -4.227 1.00 86.56 100 ILE A CA 1
ATOM 826 C C . ILE A 1 100 ? -7.048 4.833 -3.262 1.00 86.56 100 ILE A C 1
ATOM 828 O O . ILE A 1 100 ? -7.407 4.637 -2.102 1.00 86.56 100 ILE A O 1
ATOM 832 N N . LYS A 1 101 ? -6.832 6.070 -3.733 1.00 88.25 101 LYS A N 1
ATOM 833 C CA . LYS A 1 101 ? -6.819 7.283 -2.899 1.00 88.25 101 LYS A CA 1
ATOM 834 C C . LYS A 1 101 ? -8.153 7.582 -2.217 1.00 88.25 101 LYS A C 1
ATOM 836 O O . LYS A 1 101 ? -8.145 8.112 -1.104 1.00 88.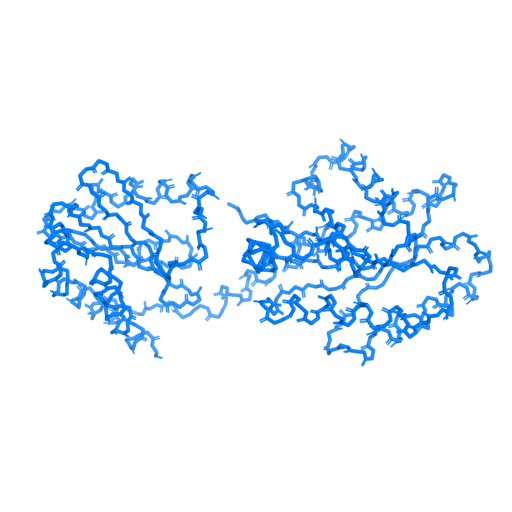25 101 LYS A O 1
ATOM 841 N N . LYS A 1 102 ? -9.280 7.244 -2.857 1.00 83.62 102 LYS A N 1
ATOM 842 C CA . LYS A 1 102 ? -10.630 7.354 -2.269 1.00 83.62 102 LYS A CA 1
ATOM 843 C C . LYS A 1 102 ? -10.740 6.584 -0.953 1.00 83.62 102 LYS A C 1
ATOM 845 O O . LYS A 1 102 ? -11.390 7.053 -0.026 1.00 83.62 102 LYS A O 1
ATOM 850 N N . VAL A 1 103 ? -10.079 5.432 -0.881 1.00 78.69 103 VAL A N 1
ATOM 851 C CA . VAL A 1 103 ? -10.198 4.469 0.218 1.00 78.69 103 VAL A CA 1
ATOM 852 C C . VAL A 1 103 ? -9.013 4.570 1.183 1.00 78.69 103 VAL A C 1
ATOM 854 O O . VAL A 1 103 ? -9.169 4.480 2.398 1.00 78.69 103 VAL A O 1
ATOM 857 N N . ASN A 1 104 ? -7.811 4.791 0.655 1.00 82.19 104 ASN A N 1
ATOM 858 C CA . ASN A 1 104 ? -6.566 4.796 1.402 1.00 82.19 104 ASN A CA 1
ATOM 859 C C . ASN A 1 104 ? -5.729 6.028 1.050 1.00 82.19 104 ASN A C 1
ATOM 861 O O . ASN A 1 104 ? -5.246 6.185 -0.069 1.00 82.19 104 ASN A O 1
ATOM 865 N N . LYS A 1 105 ? -5.522 6.908 2.033 1.00 84.19 105 LYS A N 1
ATOM 866 C CA . LYS A 1 105 ? -4.727 8.129 1.851 1.00 84.19 105 LYS A CA 1
ATOM 867 C C . LYS A 1 105 ? -3.230 7.915 2.081 1.00 84.19 105 LYS A C 1
ATOM 869 O O . LYS A 1 105 ? -2.461 8.769 1.636 1.00 84.19 105 LYS A O 1
ATOM 874 N N . ASP A 1 106 ? -2.850 6.793 2.691 1.00 85.38 106 ASP A N 1
ATOM 875 C CA . ASP A 1 106 ? -1.541 6.521 3.289 1.00 85.38 106 ASP A CA 1
ATOM 876 C C . ASP A 1 106 ? -0.796 5.403 2.538 1.00 85.38 106 ASP A C 1
ATOM 878 O O . ASP A 1 106 ? -0.450 4.363 3.099 1.00 85.38 106 ASP A O 1
ATOM 882 N N . PHE A 1 107 ? -0.525 5.620 1.255 1.00 89.31 107 PHE A N 1
ATOM 883 C CA . PHE A 1 107 ? 0.291 4.724 0.431 1.00 89.31 107 PHE A CA 1
ATOM 884 C C . PHE A 1 107 ? 1.351 5.527 -0.316 1.00 89.31 107 PHE A C 1
ATOM 886 O O . PHE A 1 107 ? 1.170 6.723 -0.532 1.00 89.31 107 PHE A O 1
ATOM 893 N N . GLN A 1 108 ? 2.450 4.890 -0.716 1.00 91.75 108 GLN A N 1
ATOM 894 C CA . GLN A 1 108 ? 3.455 5.498 -1.593 1.00 91.75 108 GLN A CA 1
ATOM 895 C C . GLN A 1 108 ? 3.282 5.056 -3.050 1.00 91.75 108 GLN A C 1
ATOM 897 O O . GLN A 1 108 ? 2.758 3.970 -3.311 1.00 91.75 108 GLN A O 1
ATOM 902 N N . VAL A 1 109 ? 3.759 5.876 -3.987 1.00 94.06 109 VAL A N 1
ATOM 903 C CA . VAL A 1 109 ? 3.717 5.594 -5.427 1.00 94.06 109 VAL A CA 1
ATOM 904 C C . VAL A 1 109 ? 5.136 5.458 -5.963 1.00 94.06 109 VAL A C 1
ATOM 906 O O . VAL A 1 109 ? 5.998 6.299 -5.707 1.00 94.06 109 VAL A O 1
ATOM 909 N N . ILE A 1 110 ? 5.369 4.388 -6.715 1.00 93.69 110 ILE A N 1
ATOM 910 C CA . ILE A 1 110 ? 6.632 4.102 -7.382 1.00 93.69 110 ILE A CA 1
ATOM 911 C C . ILE A 1 110 ? 6.349 3.869 -8.863 1.00 93.69 110 ILE A C 1
ATOM 913 O O . ILE A 1 110 ? 5.522 3.033 -9.219 1.00 93.69 110 ILE A O 1
ATOM 917 N N . LEU A 1 111 ? 7.052 4.588 -9.727 1.00 94.00 111 LEU A N 1
ATOM 918 C CA . LEU A 1 111 ? 7.014 4.409 -11.170 1.00 94.00 111 LEU A CA 1
ATOM 919 C C . LEU A 1 111 ? 8.178 3.521 -11.613 1.00 94.00 111 LEU A C 1
ATOM 921 O O . LEU A 1 111 ? 9.334 3.764 -11.270 1.00 94.00 111 LEU A O 1
ATOM 925 N N . ILE A 1 112 ? 7.876 2.516 -12.428 1.00 93.62 112 ILE A N 1
ATOM 926 C CA . ILE A 1 112 ? 8.866 1.691 -13.112 1.00 93.62 112 ILE A CA 1
ATOM 927 C C . ILE A 1 112 ? 8.754 1.943 -14.610 1.00 93.62 112 ILE A C 1
ATOM 929 O O . ILE A 1 112 ? 7.781 1.541 -15.243 1.00 93.62 112 ILE A O 1
ATOM 933 N N . VAL A 1 113 ? 9.779 2.558 -15.189 1.00 92.94 113 VAL A N 1
ATOM 934 C CA . VAL A 1 113 ? 9.945 2.677 -16.636 1.00 92.94 113 VAL A CA 1
ATOM 935 C C . VAL A 1 113 ? 10.717 1.454 -17.130 1.00 92.94 113 VAL A C 1
ATOM 937 O O . VAL A 1 113 ? 11.927 1.320 -16.961 1.00 92.94 113 VAL A O 1
ATOM 940 N N . ASN A 1 114 ? 9.991 0.497 -17.685 1.00 93.62 114 ASN A N 1
ATOM 941 C CA . ASN A 1 114 ? 10.494 -0.787 -18.136 1.00 93.62 114 ASN A CA 1
ATOM 942 C C . ASN A 1 114 ? 11.095 -0.715 -19.546 1.00 93.62 114 ASN A C 1
ATOM 944 O O . ASN A 1 114 ? 10.857 0.216 -20.311 1.00 93.62 114 ASN A O 1
ATOM 948 N N . ARG A 1 115 ? 11.850 -1.761 -19.897 1.00 91.94 115 ARG A N 1
ATOM 949 C CA . ARG A 1 115 ? 12.517 -1.954 -21.193 1.00 91.94 115 ARG A CA 1
ATOM 950 C C . ARG A 1 115 ? 13.520 -0.852 -21.538 1.00 91.94 115 ARG A C 1
ATOM 952 O O . ARG A 1 115 ? 13.783 -0.598 -22.709 1.00 91.94 115 ARG A O 1
ATOM 959 N N . GLY A 1 116 ? 14.188 -0.282 -20.534 1.00 87.88 116 GLY A N 1
ATOM 960 C CA . GLY A 1 116 ? 15.197 0.767 -20.732 1.00 87.88 116 GLY A CA 1
ATOM 961 C C . GLY A 1 116 ? 16.358 0.389 -21.667 1.00 87.88 116 GLY A C 1
ATOM 962 O O . GLY A 1 116 ? 17.023 1.269 -22.203 1.00 87.88 116 GLY A O 1
ATOM 963 N N . HIS A 1 117 ? 16.581 -0.907 -21.922 1.00 89.38 117 HIS A N 1
ATOM 964 C CA . HIS A 1 117 ? 17.553 -1.389 -22.910 1.00 89.38 117 HIS A CA 1
ATOM 965 C C . HIS A 1 117 ? 17.231 -0.983 -24.357 1.00 89.38 117 HIS A C 1
ATOM 967 O O . HIS A 1 117 ? 18.120 -1.046 -25.199 1.00 89.38 117 HIS A O 1
ATOM 973 N N . LEU A 1 118 ? 15.982 -0.612 -24.660 1.00 90.62 118 LEU A N 1
ATOM 974 C CA . LEU A 1 118 ? 15.570 -0.193 -26.002 1.00 90.62 118 LEU A CA 1
ATOM 975 C C . LEU A 1 118 ? 16.140 1.173 -26.398 1.00 90.62 118 LEU A C 1
ATOM 977 O O . LEU A 1 118 ? 16.174 1.483 -27.582 1.00 90.62 118 LEU A O 1
ATOM 981 N N . ILE A 1 119 ? 16.614 1.966 -25.432 1.00 87.12 119 ILE A N 1
ATOM 982 C CA . ILE A 1 119 ? 17.257 3.260 -25.678 1.00 87.12 119 ILE A CA 1
ATOM 983 C C . ILE A 1 119 ? 18.717 3.141 -25.240 1.00 87.12 119 ILE A C 1
ATOM 985 O O . ILE A 1 119 ? 19.006 3.261 -24.046 1.00 87.12 119 ILE A O 1
ATOM 989 N N . PRO A 1 120 ? 19.657 2.856 -26.160 1.00 80.62 120 PRO A N 1
ATOM 990 C CA . PRO A 1 120 ? 21.062 2.624 -25.825 1.00 80.62 120 PRO A CA 1
ATOM 991 C C . PRO A 1 120 ? 21.736 3.882 -25.276 1.00 80.62 120 PRO A C 1
ATOM 993 O O . PRO A 1 120 ? 22.560 3.793 -24.371 1.00 80.62 120 PRO A O 1
ATOM 996 N N . ASN A 1 121 ? 21.350 5.047 -25.801 1.00 90.38 121 ASN A N 1
ATOM 997 C CA . ASN A 1 121 ? 21.900 6.335 -25.413 1.00 90.38 121 ASN A CA 1
ATOM 998 C C . ASN A 1 121 ? 21.413 6.748 -24.013 1.00 90.38 121 ASN A C 1
ATOM 1000 O O . ASN A 1 121 ? 20.220 6.926 -23.780 1.00 90.38 121 ASN A O 1
ATOM 1004 N N . GLU A 1 122 ? 22.341 6.929 -23.077 1.00 83.75 122 GLU A N 1
ATOM 1005 C CA . GLU A 1 122 ? 22.026 7.238 -21.678 1.00 83.75 122 GLU A CA 1
ATOM 1006 C C . GLU A 1 122 ? 21.378 8.620 -21.485 1.00 83.75 122 GLU A C 1
ATOM 1008 O O . GLU A 1 122 ? 20.464 8.776 -20.668 1.00 83.75 122 GLU A O 1
ATOM 1013 N N . LEU A 1 123 ? 21.798 9.619 -22.268 1.00 87.38 123 LEU A N 1
ATOM 1014 C CA . LEU A 1 123 ? 21.239 10.969 -22.208 1.00 87.38 123 LEU A CA 1
ATOM 1015 C C . LEU A 1 123 ? 19.776 10.974 -22.671 1.00 87.38 123 LEU A C 1
ATOM 1017 O O . LEU A 1 123 ? 18.914 11.553 -22.011 1.00 87.38 123 LEU A O 1
ATOM 1021 N N . GLU A 1 124 ? 19.486 10.312 -23.789 1.00 89.19 124 GLU A N 1
ATOM 1022 C CA . GLU A 1 124 ? 18.128 10.149 -24.315 1.00 89.19 124 GLU A CA 1
ATOM 1023 C C . GLU A 1 124 ? 17.252 9.335 -23.360 1.00 89.19 124 GLU A C 1
ATOM 1025 O O . GLU A 1 124 ? 16.134 9.740 -23.037 1.00 89.19 124 GLU A O 1
ATOM 1030 N N . ARG A 1 125 ? 17.799 8.242 -22.820 1.00 85.25 125 ARG A N 1
ATOM 1031 C CA . ARG A 1 125 ? 17.137 7.409 -21.815 1.00 85.25 125 ARG A CA 1
ATOM 1032 C C . ARG A 1 125 ? 16.726 8.231 -20.592 1.00 85.25 125 ARG A C 1
ATOM 1034 O O . ARG A 1 125 ? 15.587 8.135 -20.140 1.00 85.25 125 ARG A O 1
ATOM 1041 N N . THR A 1 126 ? 17.623 9.081 -20.096 1.00 85.50 126 THR A N 1
ATOM 1042 C CA . THR A 1 126 ? 17.356 9.976 -18.960 1.00 85.50 126 THR A CA 1
ATOM 1043 C C . THR A 1 126 ? 16.305 11.032 -19.299 1.00 85.50 126 THR A C 1
ATOM 1045 O O . THR A 1 126 ? 15.439 11.324 -18.475 1.00 85.50 126 THR A O 1
ATOM 1048 N N . LYS A 1 127 ? 16.340 11.595 -20.515 1.00 89.88 127 LYS A N 1
ATOM 1049 C CA . LYS A 1 127 ? 15.332 12.560 -20.982 1.00 89.88 127 LYS A CA 1
ATOM 1050 C C . LYS A 1 127 ? 13.937 11.939 -21.032 1.00 89.88 127 LYS A C 1
ATOM 1052 O O . LYS A 1 127 ? 12.997 12.549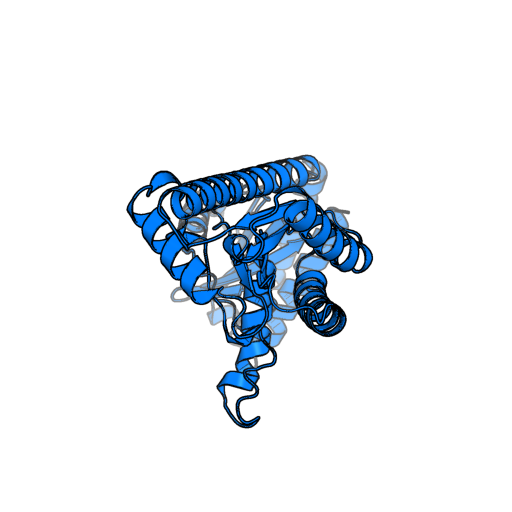 -20.530 1.00 89.88 127 LYS A O 1
ATOM 1057 N N . ILE A 1 128 ? 13.803 10.736 -21.593 1.00 87.81 128 ILE A N 1
ATOM 1058 C CA . ILE A 1 128 ? 12.516 10.031 -21.673 1.00 87.81 128 ILE A CA 1
ATOM 1059 C C . ILE A 1 128 ? 12.026 9.656 -20.274 1.00 87.81 128 ILE A C 1
ATOM 1061 O O . ILE A 1 128 ? 10.875 9.929 -19.951 1.00 87.81 128 ILE A O 1
ATOM 1065 N N . HIS A 1 129 ? 12.906 9.127 -19.418 1.00 89.00 129 HIS A N 1
ATOM 1066 C CA . HIS A 1 129 ? 12.577 8.814 -18.027 1.00 89.00 129 HIS A CA 1
ATOM 1067 C C . HIS A 1 129 ? 11.980 10.023 -17.291 1.00 89.00 129 HIS A C 1
ATOM 1069 O O . HIS A 1 129 ? 10.864 9.943 -16.782 1.00 89.00 129 HIS A O 1
ATOM 1075 N N . LYS A 1 130 ? 12.666 11.174 -17.336 1.00 89.88 130 LYS A N 1
ATOM 1076 C CA . LYS A 1 130 ? 12.183 12.421 -16.724 1.00 89.88 130 LYS A CA 1
ATOM 1077 C C . LYS A 1 130 ? 10.903 12.943 -17.370 1.00 89.88 130 LYS A C 1
ATOM 1079 O O . LYS A 1 130 ? 10.060 13.502 -16.680 1.00 89.88 130 LYS A O 1
ATOM 1084 N N . LYS A 1 131 ? 10.739 12.782 -18.687 1.00 91.69 131 LYS A N 1
ATOM 1085 C CA . LYS A 1 131 ? 9.512 13.186 -19.389 1.00 91.69 131 LYS A CA 1
ATOM 1086 C C . LYS A 1 131 ? 8.304 12.409 -18.860 1.00 91.69 131 LYS A C 1
ATOM 1088 O O . LYS A 1 131 ? 7.295 13.031 -18.548 1.00 91.69 131 LYS A O 1
ATOM 1093 N N . VAL A 1 132 ? 8.419 11.085 -18.741 1.00 92.00 132 VAL A N 1
ATOM 1094 C CA . VAL A 1 132 ? 7.349 10.220 -18.212 1.00 92.00 132 VAL A CA 1
ATOM 1095 C C . VAL A 1 132 ? 7.064 10.554 -16.748 1.00 92.00 132 VAL A C 1
ATOM 1097 O O . VAL A 1 132 ? 5.911 10.761 -16.382 1.00 92.00 132 VAL A O 1
ATOM 1100 N N . GLU A 1 133 ? 8.109 10.648 -15.925 1.00 92.25 133 GLU A N 1
ATOM 1101 C CA . GLU A 1 133 ? 7.999 10.989 -14.505 1.00 92.25 133 GLU A CA 1
ATOM 1102 C C . GLU A 1 133 ? 7.277 12.322 -14.298 1.00 92.25 133 GLU A C 1
ATOM 1104 O O . GLU A 1 133 ? 6.268 12.364 -13.600 1.00 92.25 133 GLU A O 1
ATOM 1109 N N . ASN A 1 134 ? 7.731 13.390 -14.961 1.00 92.31 134 ASN A N 1
ATOM 1110 C CA . ASN A 1 134 ? 7.120 14.713 -14.847 1.00 92.31 134 ASN A CA 1
ATOM 1111 C C . ASN A 1 134 ? 5.663 14.709 -15.308 1.00 92.31 134 ASN A C 1
ATOM 1113 O O . ASN A 1 134 ? 4.822 15.357 -14.689 1.00 92.31 134 ASN A O 1
ATOM 1117 N N . HIS A 1 135 ? 5.361 13.977 -16.382 1.00 92.62 135 HIS A N 1
ATOM 1118 C CA . HIS A 1 135 ? 4.005 13.892 -16.903 1.00 92.62 135 HIS A CA 1
ATOM 1119 C C . HIS A 1 135 ? 3.052 13.243 -15.892 1.00 92.62 135 HIS A C 1
ATOM 1121 O O . HIS A 1 135 ? 1.978 13.780 -15.643 1.00 92.62 135 HIS A O 1
ATOM 1127 N N . LEU A 1 136 ? 3.458 12.148 -15.239 1.00 92.75 136 LEU A N 1
ATOM 1128 C CA . LEU A 1 136 ? 2.631 11.509 -14.209 1.00 92.75 136 LEU A CA 1
ATOM 1129 C C . LEU A 1 136 ? 2.612 12.294 -12.891 1.00 92.75 136 LEU A C 1
ATOM 1131 O O . LEU A 1 136 ? 1.577 12.359 -12.228 1.00 92.75 136 LEU A O 1
ATOM 1135 N N . GLN A 1 137 ? 3.723 12.937 -12.527 1.00 93.50 137 GLN A N 1
ATOM 1136 C CA . GLN A 1 137 ? 3.837 13.754 -11.318 1.00 93.50 137 GLN A CA 1
ATOM 1137 C C . GLN A 1 137 ? 2.884 14.956 -11.338 1.00 93.50 137 GLN A C 1
ATOM 1139 O O . GLN A 1 137 ? 2.386 15.351 -10.288 1.00 93.50 137 GLN A O 1
ATOM 1144 N N . GLN A 1 138 ? 2.586 15.517 -12.514 1.00 92.19 138 GLN A N 1
ATOM 1145 C CA . GLN A 1 138 ? 1.616 16.609 -12.672 1.00 92.19 138 GLN A CA 1
ATOM 1146 C C . GLN A 1 138 ? 0.167 16.194 -12.368 1.00 92.19 138 GLN A C 1
ATOM 1148 O O . GLN A 1 138 ? -0.676 17.052 -12.114 1.00 92.19 138 GLN A O 1
ATOM 1153 N N . LEU A 1 139 ? -0.139 14.894 -12.385 1.00 91.81 139 LEU A N 1
ATOM 1154 C CA . LEU A 1 139 ? -1.503 14.383 -12.220 1.00 91.81 139 LEU A CA 1
ATOM 1155 C C . LEU A 1 139 ? -1.895 14.188 -10.755 1.00 91.81 139 LEU A C 1
ATOM 1157 O O . LEU A 1 139 ? -3.088 14.085 -10.455 1.00 91.81 139 LEU A O 1
ATOM 1161 N N . ILE A 1 140 ? -0.912 14.094 -9.854 1.00 89.56 140 ILE A N 1
ATOM 1162 C CA . ILE A 1 140 ? -1.133 13.748 -8.450 1.00 89.56 140 ILE A CA 1
ATOM 1163 C C . ILE A 1 140 ? -0.337 14.661 -7.506 1.00 89.56 140 ILE A C 1
ATOM 1165 O O . ILE A 1 140 ? 0.793 15.037 -7.805 1.00 89.56 140 ILE A O 1
ATOM 1169 N N . PRO A 1 141 ? -0.873 14.990 -6.318 1.00 81.94 141 PRO A N 1
ATOM 1170 C CA . PRO A 1 141 ? -0.213 15.890 -5.365 1.00 81.94 141 PRO A CA 1
ATOM 1171 C C . PRO A 1 141 ? 0.892 15.207 -4.537 1.00 81.94 141 PRO A C 1
ATOM 1173 O O . PRO A 1 141 ? 1.337 15.745 -3.528 1.00 81.94 141 PRO A O 1
ATOM 1176 N N . GLN A 1 142 ? 1.286 13.989 -4.903 1.00 83.75 142 GLN A N 1
ATOM 1177 C CA . GLN A 1 142 ? 2.171 13.132 -4.125 1.00 83.75 142 GLN A CA 1
ATOM 1178 C C . GLN A 1 142 ? 3.438 12.823 -4.916 1.00 83.75 142 GLN A C 1
ATOM 1180 O O . GLN A 1 142 ? 3.354 12.543 -6.107 1.00 83.75 142 GLN A O 1
ATOM 1185 N N . GLU A 1 143 ? 4.589 12.837 -4.246 1.00 88.12 143 GLU A N 1
ATOM 1186 C CA . GLU A 1 143 ? 5.879 12.513 -4.858 1.00 88.12 143 GLU A CA 1
ATOM 1187 C C . GLU A 1 143 ? 5.904 11.077 -5.403 1.00 88.12 143 GLU A C 1
ATOM 1189 O O . GLU A 1 143 ? 5.528 10.120 -4.714 1.00 88.12 143 GLU A O 1
ATOM 1194 N N . ILE A 1 144 ? 6.367 10.941 -6.643 1.00 90.81 144 ILE A N 1
ATOM 1195 C CA . ILE A 1 144 ? 6.588 9.672 -7.325 1.00 90.81 144 ILE A CA 1
ATOM 1196 C C . ILE A 1 144 ? 8.082 9.367 -7.285 1.00 90.81 144 ILE A C 1
ATOM 1198 O O . ILE A 1 144 ? 8.890 10.091 -7.853 1.00 90.81 144 ILE A O 1
ATOM 1202 N N . THR A 1 145 ? 8.463 8.249 -6.667 1.00 90.31 145 THR A N 1
ATOM 1203 C CA . THR A 1 145 ? 9.811 7.705 -6.883 1.00 90.31 145 THR A CA 1
ATOM 1204 C C . THR A 1 145 ? 9.827 6.961 -8.213 1.00 90.31 145 THR A C 1
ATOM 1206 O O . THR A 1 145 ? 9.037 6.038 -8.392 1.00 90.31 145 THR A O 1
ATOM 1209 N N . SER A 1 146 ? 10.747 7.288 -9.117 1.00 92.50 146 SER A N 1
ATOM 1210 C CA . SER A 1 146 ? 10.856 6.634 -10.423 1.00 92.50 146 SER A CA 1
ATOM 1211 C C . SER A 1 146 ? 12.149 5.823 -10.581 1.00 92.50 146 SER A C 1
ATOM 1213 O O . SER A 1 146 ? 13.203 6.168 -10.042 1.00 92.50 146 SER A O 1
ATOM 1215 N N . TYR A 1 147 ? 12.066 4.715 -11.318 1.00 91.56 147 TYR A N 1
ATOM 1216 C CA . TYR A 1 147 ? 13.214 3.895 -11.698 1.00 91.56 147 TYR A CA 1
ATOM 1217 C C . TYR A 1 147 ? 13.095 3.436 -13.144 1.00 91.56 147 TYR A C 1
ATOM 1219 O O . TYR A 1 147 ? 12.009 3.089 -13.608 1.00 91.56 147 TYR A O 1
ATOM 1227 N N . ILE A 1 148 ? 14.234 3.313 -13.821 1.00 89.69 148 ILE A N 1
ATOM 1228 C CA . ILE A 1 148 ? 14.324 2.655 -15.121 1.00 89.69 148 ILE A CA 1
ATOM 1229 C C . ILE A 1 148 ? 14.903 1.248 -14.976 1.00 89.69 148 ILE A C 1
ATOM 1231 O O . ILE A 1 148 ? 15.930 1.052 -14.328 1.00 89.69 148 ILE A O 1
ATOM 1235 N N . VAL A 1 149 ? 14.244 0.257 -15.577 1.00 90.56 149 VAL A N 1
ATOM 1236 C CA . VAL A 1 149 ? 14.616 -1.160 -15.441 1.00 90.56 149 VAL A CA 1
ATOM 1237 C C . VAL A 1 149 ? 14.616 -1.888 -16.780 1.00 90.56 149 VAL A C 1
ATOM 1239 O O . VAL A 1 149 ? 14.062 -1.431 -17.785 1.00 90.56 149 VAL A O 1
ATOM 1242 N N . SER A 1 150 ? 15.259 -3.053 -16.804 1.00 89.81 150 SER A N 1
ATOM 1243 C CA . SER A 1 150 ? 15.282 -3.932 -17.967 1.00 89.81 150 SER A CA 1
ATOM 1244 C C . SER A 1 150 ? 15.661 -5.357 -17.576 1.00 89.81 150 SER A C 1
ATOM 1246 O O . SER A 1 150 ? 16.620 -5.578 -16.848 1.00 89.81 150 SER A O 1
ATOM 1248 N N . LEU A 1 151 ? 14.971 -6.337 -18.158 1.00 89.50 151 LEU A N 1
ATOM 1249 C CA . LEU A 1 151 ? 15.304 -7.757 -18.000 1.00 89.50 151 LEU A CA 1
ATOM 1250 C C . LEU A 1 151 ? 16.195 -8.312 -19.125 1.00 89.50 151 LEU A C 1
ATOM 1252 O O . LEU A 1 151 ? 16.512 -9.501 -19.121 1.00 89.50 151 LEU A O 1
ATOM 1256 N N . LYS A 1 152 ? 16.589 -7.489 -20.106 1.00 90.19 152 LYS A N 1
ATOM 1257 C CA . LYS A 1 152 ? 17.419 -7.926 -21.239 1.00 90.19 152 LYS A CA 1
ATOM 1258 C C . LYS A 1 152 ? 18.903 -7.758 -20.913 1.00 90.19 152 LYS A C 1
ATOM 1260 O O . LYS A 1 152 ? 19.370 -6.624 -20.879 1.00 90.19 152 LYS A O 1
ATOM 1265 N N . GLY A 1 153 ? 19.603 -8.879 -20.734 1.00 84.88 153 GLY A N 1
ATOM 1266 C CA . GLY A 1 153 ? 21.031 -8.943 -20.397 1.00 84.88 153 GLY A CA 1
ATOM 1267 C C . GLY A 1 153 ? 21.295 -9.156 -18.902 1.00 84.88 153 GLY A C 1
ATOM 1268 O O . GLY A 1 153 ? 20.459 -8.834 -18.056 1.00 84.88 153 GLY A O 1
ATOM 1269 N N . THR A 1 154 ? 22.447 -9.746 -18.577 1.00 82.94 154 THR A N 1
ATOM 1270 C CA . THR A 1 154 ? 22.846 -10.119 -17.206 1.00 82.94 154 THR A CA 1
ATOM 1271 C C . THR A 1 154 ? 22.991 -8.900 -16.297 1.00 82.94 154 THR A C 1
ATOM 1273 O O . THR A 1 154 ? 22.467 -8.894 -15.182 1.00 82.94 154 THR A O 1
ATOM 1276 N N . ASP A 1 155 ? 23.626 -7.836 -16.787 1.00 79.69 155 ASP A N 1
ATOM 1277 C CA . ASP A 1 155 ? 23.863 -6.619 -16.005 1.00 79.69 155 ASP A CA 1
ATOM 1278 C C . ASP A 1 155 ? 22.567 -5.847 -15.755 1.00 79.69 155 ASP A C 1
ATOM 1280 O O . ASP A 1 155 ? 22.306 -5.379 -14.647 1.00 79.69 155 ASP A O 1
ATOM 1284 N N . GLN A 1 156 ? 21.693 -5.778 -16.757 1.00 81.06 156 GLN A N 1
ATOM 1285 C CA . GLN A 1 156 ? 20.391 -5.130 -16.637 1.00 81.06 156 GLN A CA 1
ATOM 1286 C C . GLN A 1 156 ? 19.482 -5.882 -15.655 1.00 81.06 156 GLN A C 1
ATOM 1288 O O . GLN A 1 156 ? 18.798 -5.250 -14.847 1.00 81.06 156 GLN A O 1
ATOM 1293 N N . GLN A 1 157 ? 19.510 -7.219 -15.662 1.00 82.44 157 GLN A N 1
ATOM 1294 C CA . GLN A 1 157 ? 18.800 -8.029 -14.668 1.00 82.44 157 GLN A CA 1
ATOM 1295 C C . GLN A 1 157 ? 19.342 -7.796 -13.257 1.00 82.44 157 GLN A C 1
ATOM 1297 O O . GLN A 1 157 ? 18.554 -7.638 -12.324 1.00 82.44 157 GLN A O 1
ATOM 1302 N N . ARG A 1 158 ? 20.669 -7.710 -13.092 1.00 75.25 158 ARG A N 1
ATOM 1303 C CA . ARG A 1 158 ? 21.292 -7.384 -11.802 1.00 75.25 158 ARG A CA 1
ATOM 1304 C C . ARG A 1 158 ? 20.839 -6.014 -11.291 1.00 75.25 158 ARG A C 1
ATOM 1306 O O . ARG A 1 158 ? 20.434 -5.908 -10.137 1.00 75.25 158 ARG A O 1
ATOM 1313 N N . MET A 1 159 ? 20.843 -4.994 -12.148 1.00 81.00 159 MET A N 1
ATOM 1314 C CA . MET A 1 159 ? 20.355 -3.654 -11.801 1.00 81.00 159 MET A CA 1
ATOM 1315 C C . MET A 1 159 ? 18.865 -3.652 -11.452 1.00 81.00 159 MET A C 1
ATOM 1317 O O . MET A 1 159 ? 18.459 -3.036 -10.471 1.00 81.00 159 MET A O 1
ATOM 1321 N N . THR A 1 160 ? 18.053 -4.394 -12.202 1.00 81.00 160 THR A N 1
ATOM 1322 C CA . THR A 1 160 ? 16.618 -4.542 -11.925 1.00 81.00 160 THR A CA 1
ATOM 1323 C C . THR A 1 160 ? 16.372 -5.211 -10.569 1.00 81.00 160 THR A C 1
ATOM 1325 O O . THR A 1 160 ? 15.518 -4.758 -9.809 1.00 81.00 160 THR A O 1
ATOM 1328 N N . ASN A 1 161 ? 17.153 -6.235 -10.213 1.00 77.38 161 ASN A N 1
ATOM 1329 C CA . ASN A 1 161 ? 17.079 -6.854 -8.889 1.00 77.38 161 ASN A CA 1
ATOM 1330 C C . ASN A 1 161 ? 17.448 -5.863 -7.777 1.00 77.38 161 ASN A C 1
ATOM 1332 O O . ASN A 1 161 ? 16.731 -5.786 -6.785 1.00 77.38 161 ASN A O 1
ATOM 1336 N N . LEU A 1 162 ? 18.509 -5.066 -7.960 1.00 80.31 162 LEU A N 1
ATOM 1337 C CA . LEU A 1 162 ? 18.893 -4.022 -7.001 1.00 80.31 162 LEU A CA 1
ATOM 1338 C C . LEU A 1 162 ? 17.765 -3.003 -6.789 1.00 80.31 162 LEU A C 1
ATOM 1340 O O . LEU A 1 162 ? 17.460 -2.661 -5.646 1.00 80.31 162 LEU A O 1
ATOM 1344 N N . VAL A 1 163 ? 17.107 -2.564 -7.867 1.00 81.62 163 VAL A N 1
ATOM 1345 C CA . VAL A 1 163 ? 15.933 -1.680 -7.793 1.00 81.62 163 VAL A CA 1
ATOM 1346 C C . VAL A 1 163 ? 14.808 -2.335 -6.987 1.00 81.62 163 VAL A C 1
ATOM 1348 O O . VAL A 1 163 ? 14.258 -1.706 -6.086 1.00 81.62 163 VAL A O 1
ATOM 1351 N N . PHE A 1 164 ? 14.488 -3.607 -7.231 1.00 80.50 164 PHE A N 1
ATOM 1352 C CA . PHE A 1 164 ? 13.431 -4.287 -6.477 1.00 80.50 164 PHE A CA 1
ATOM 1353 C C . PHE A 1 164 ? 13.771 -4.509 -5.000 1.00 80.50 164 PHE A C 1
ATOM 1355 O O . PHE A 1 164 ? 12.887 -4.360 -4.155 1.00 80.50 164 PHE A O 1
ATOM 1362 N N . THR A 1 165 ? 15.034 -4.765 -4.661 1.00 75.25 165 THR A N 1
ATOM 1363 C CA . THR A 1 165 ? 15.493 -4.790 -3.265 1.00 75.25 165 THR A CA 1
ATOM 1364 C C . THR A 1 165 ? 15.317 -3.422 -2.598 1.00 75.25 165 THR A C 1
ATOM 1366 O O . THR A 1 165 ? 14.810 -3.338 -1.479 1.00 75.25 165 THR A O 1
ATOM 1369 N N . GLN A 1 166 ? 15.659 -2.326 -3.288 1.00 76.94 166 GLN A N 1
ATOM 1370 C CA . GLN A 1 166 ? 15.435 -0.967 -2.778 1.00 76.94 166 GLN A CA 1
ATOM 1371 C C . GLN A 1 166 ? 13.948 -0.669 -2.565 1.00 76.94 166 GLN A C 1
ATOM 1373 O O . GLN A 1 166 ? 13.581 -0.101 -1.538 1.00 76.94 166 GLN A O 1
ATOM 1378 N N . ILE A 1 167 ? 13.091 -1.074 -3.504 1.00 82.44 167 ILE A N 1
ATOM 1379 C CA . ILE A 1 167 ? 11.637 -0.915 -3.395 1.00 82.44 167 ILE A CA 1
ATOM 1380 C C . ILE A 1 167 ? 11.093 -1.685 -2.184 1.00 82.44 167 ILE A C 1
ATOM 1382 O O . ILE A 1 167 ? 10.303 -1.133 -1.418 1.00 82.44 167 ILE A O 1
ATOM 1386 N N . ALA A 1 168 ? 11.550 -2.922 -1.966 1.00 75.44 168 ALA A N 1
ATOM 1387 C CA . ALA A 1 168 ? 11.155 -3.729 -0.812 1.00 75.44 168 ALA A CA 1
ATOM 1388 C C . ALA A 1 168 ? 11.503 -3.031 0.513 1.00 75.44 168 ALA A C 1
ATOM 1390 O O . ALA A 1 168 ? 10.650 -2.887 1.391 1.00 75.44 168 ALA A O 1
ATOM 1391 N N . ASN A 1 169 ? 12.735 -2.530 0.630 1.00 75.62 169 ASN A N 1
ATOM 1392 C CA . ASN A 1 169 ? 13.195 -1.813 1.818 1.00 75.62 169 ASN A CA 1
ATOM 1393 C C . ASN A 1 169 ? 12.419 -0.505 2.030 1.00 75.62 169 ASN A C 1
ATOM 1395 O O . ASN A 1 169 ? 11.933 -0.252 3.132 1.00 75.62 169 ASN A O 1
ATOM 1399 N N . LYS A 1 170 ? 12.197 0.276 0.963 1.00 74.62 170 LYS A N 1
ATOM 1400 C CA . LYS A 1 170 ? 11.366 1.489 1.014 1.00 74.62 170 LYS A CA 1
ATOM 1401 C C . LYS A 1 170 ? 9.943 1.191 1.485 1.00 74.62 170 LYS A C 1
ATOM 1403 O O . LYS A 1 170 ? 9.400 1.960 2.270 1.00 74.62 170 LYS A O 1
ATOM 1408 N N . ALA A 1 171 ? 9.329 0.091 1.051 1.00 72.94 171 ALA A N 1
ATOM 1409 C CA . ALA A 1 171 ? 7.996 -0.311 1.511 1.00 72.94 171 ALA A CA 1
ATOM 1410 C C . ALA A 1 171 ? 7.963 -0.637 3.012 1.00 72.94 171 ALA A C 1
ATOM 1412 O O . ALA A 1 171 ? 7.037 -0.232 3.724 1.00 72.94 171 ALA A O 1
ATOM 1413 N N . VAL A 1 172 ? 8.996 -1.315 3.516 1.00 75.75 172 VAL A N 1
ATOM 1414 C CA . VAL A 1 172 ? 9.138 -1.609 4.947 1.00 75.75 172 VAL A CA 1
ATOM 1415 C C . VAL A 1 172 ? 9.304 -0.321 5.755 1.00 75.75 172 VAL A C 1
ATOM 1417 O O . VAL A 1 172 ? 8.602 -0.124 6.750 1.00 75.75 172 VAL A O 1
ATOM 1420 N N . ASP A 1 173 ? 10.199 0.567 5.331 1.00 76.12 173 ASP A N 1
ATOM 1421 C CA . ASP A 1 173 ? 10.504 1.797 6.064 1.00 76.12 173 ASP A CA 1
ATOM 1422 C C . ASP A 1 173 ? 9.358 2.804 6.013 1.00 76.12 173 ASP A C 1
ATOM 1424 O O . ASP A 1 173 ? 9.022 3.401 7.037 1.00 76.12 173 ASP A O 1
ATOM 1428 N N . PHE A 1 174 ? 8.681 2.925 4.869 1.00 76.62 174 PHE A N 1
ATOM 1429 C CA . PHE A 1 174 ? 7.443 3.691 4.748 1.00 76.62 174 PHE A CA 1
ATOM 1430 C C . PHE A 1 174 ? 6.407 3.225 5.775 1.00 76.62 174 PHE A C 1
ATOM 1432 O O . PHE A 1 174 ? 5.862 4.035 6.522 1.00 76.62 174 PHE A O 1
ATOM 1439 N N . THR A 1 175 ? 6.206 1.912 5.898 1.00 71.31 175 THR A N 1
ATOM 1440 C CA . THR A 1 175 ? 5.255 1.343 6.860 1.00 71.31 175 THR A CA 1
ATOM 1441 C C . THR A 1 175 ? 5.670 1.609 8.308 1.00 71.31 175 THR A C 1
ATOM 1443 O O . THR A 1 175 ? 4.827 1.947 9.140 1.00 71.31 175 THR A O 1
ATOM 1446 N N . LYS A 1 176 ? 6.965 1.505 8.634 1.00 71.88 176 LYS A N 1
ATOM 1447 C CA . LYS A 1 176 ? 7.482 1.863 9.968 1.00 71.88 176 LYS A CA 1
ATOM 1448 C C . LYS A 1 176 ? 7.264 3.344 10.279 1.00 71.88 176 LYS A C 1
ATOM 1450 O O . LYS A 1 176 ? 6.859 3.675 11.388 1.00 71.88 176 LYS A O 1
ATOM 1455 N N . ASN A 1 177 ? 7.512 4.229 9.317 1.00 72.75 177 ASN A N 1
ATOM 1456 C CA . ASN A 1 177 ? 7.350 5.671 9.488 1.00 72.75 177 ASN A CA 1
ATOM 1457 C C . ASN A 1 177 ? 5.879 6.078 9.590 1.00 72.75 177 ASN A C 1
ATOM 1459 O O . ASN A 1 177 ? 5.547 6.926 10.412 1.00 72.75 177 ASN A O 1
ATOM 1463 N N . LEU A 1 178 ? 4.991 5.444 8.818 1.00 69.50 178 LEU A N 1
ATOM 1464 C CA . LEU A 1 178 ? 3.547 5.594 8.981 1.00 69.50 178 LEU A CA 1
ATOM 1465 C C . LEU A 1 178 ? 3.098 5.173 10.375 1.00 69.50 178 LEU A C 1
ATOM 1467 O O . LEU A 1 178 ? 2.342 5.907 10.999 1.00 69.50 178 LEU A O 1
ATOM 1471 N N . LYS A 1 179 ? 3.583 4.031 10.880 1.00 65.00 179 LYS A N 1
ATOM 1472 C CA . LYS A 1 179 ? 3.297 3.599 12.253 1.00 65.00 179 LYS A CA 1
ATOM 1473 C C . LYS A 1 179 ? 3.776 4.626 13.263 1.00 65.00 179 LYS A C 1
ATOM 1475 O O . LYS A 1 179 ? 2.954 5.119 14.008 1.00 65.00 179 LYS A O 1
ATOM 1480 N N . LYS A 1 180 ? 5.036 5.062 13.195 1.00 63.69 180 LYS A N 1
ATOM 1481 C CA . LYS A 1 180 ? 5.561 6.114 14.083 1.00 63.69 180 LYS A CA 1
ATOM 1482 C C . LYS A 1 180 ? 4.742 7.406 14.031 1.00 63.69 180 LYS A C 1
ATOM 1484 O O . LYS A 1 180 ? 4.491 7.997 15.073 1.00 63.69 180 LYS A O 1
ATOM 1489 N N . LYS A 1 181 ? 4.324 7.850 12.839 1.00 61.38 181 LYS A N 1
ATOM 1490 C CA . LYS A 1 181 ? 3.462 9.033 12.681 1.00 61.38 181 LYS A CA 1
ATOM 1491 C C . LYS A 1 181 ? 2.093 8.812 13.316 1.00 61.38 181 LYS A C 1
ATOM 1493 O O . LYS A 1 181 ? 1.658 9.668 14.079 1.00 61.38 181 LYS A O 1
ATOM 1498 N N . ARG A 1 182 ? 1.457 7.668 13.044 1.00 62.38 182 ARG A N 1
ATOM 1499 C CA . ARG A 1 182 ? 0.191 7.275 13.674 1.00 62.38 182 ARG A CA 1
ATOM 1500 C C . ARG A 1 182 ? 0.350 7.244 15.188 1.00 62.38 182 ARG A C 1
ATOM 1502 O O . ARG A 1 182 ? -0.370 7.990 15.831 1.00 62.38 182 ARG A O 1
ATOM 1509 N N . ASP A 1 183 ? 1.359 6.543 15.705 1.00 55.09 183 ASP A N 1
ATOM 1510 C CA . ASP A 1 183 ? 1.731 6.442 17.123 1.00 55.09 183 ASP A CA 1
ATOM 1511 C C . ASP A 1 183 ? 1.936 7.816 17.776 1.00 55.09 183 ASP A C 1
ATOM 1513 O O . ASP A 1 183 ? 1.452 8.057 18.877 1.00 55.09 183 ASP A O 1
ATOM 1517 N N . SER A 1 184 ? 2.590 8.754 17.083 1.00 53.50 184 SER A N 1
ATOM 1518 C CA . SER A 1 184 ? 2.803 10.120 17.580 1.00 53.50 184 SER A CA 1
ATOM 1519 C C . SER A 1 184 ? 1.545 10.996 17.580 1.00 53.50 184 SER A C 1
ATOM 1521 O O . SER A 1 184 ? 1.493 11.979 18.313 1.00 53.50 184 SER A O 1
ATOM 1523 N N . SER A 1 185 ? 0.538 10.655 16.768 1.00 54.25 185 SER A N 1
ATOM 1524 C CA . SER A 1 185 ? -0.763 11.336 16.752 1.00 54.25 185 SER A CA 1
ATOM 1525 C C . SER A 1 185 ? -1.783 10.741 17.724 1.00 54.25 185 SER A C 1
ATOM 1527 O O . SER A 1 185 ? -2.834 11.350 17.908 1.00 54.25 185 SER A O 1
ATOM 1529 N N . ILE A 1 186 ? -1.474 9.600 18.359 1.00 56.28 186 ILE A N 1
ATOM 1530 C CA . ILE A 1 186 ? -2.396 8.913 19.269 1.00 56.28 186 ILE A CA 1
ATOM 1531 C C . ILE A 1 186 ? -2.600 9.748 20.522 1.00 56.28 186 ILE A C 1
ATOM 1533 O O . ILE A 1 186 ? -1.689 9.906 21.339 1.00 56.28 186 ILE A O 1
ATOM 1537 N N . LYS A 1 187 ? -3.827 10.230 20.717 1.00 61.00 187 LYS A N 1
ATOM 1538 C CA . LYS A 1 187 ? -4.234 10.790 22.003 1.00 61.00 187 LYS A CA 1
ATOM 1539 C C . LYS A 1 187 ? -4.624 9.634 22.912 1.00 61.00 187 LYS A C 1
ATOM 1541 O O . LYS A 1 187 ? -5.750 9.146 22.877 1.00 61.00 187 LYS A O 1
ATOM 1546 N N . ILE A 1 188 ? -3.685 9.207 23.752 1.00 67.88 188 ILE A N 1
ATOM 1547 C CA . ILE A 1 188 ? -3.980 8.230 24.803 1.00 67.88 188 ILE A CA 1
ATOM 1548 C C . ILE A 1 188 ? -5.057 8.837 25.720 1.00 67.88 188 ILE A C 1
ATOM 1550 O O . ILE A 1 188 ? -4.840 9.937 26.245 1.00 67.88 188 ILE A O 1
ATOM 1554 N N . PRO A 1 189 ? -6.211 8.167 25.915 1.00 75.38 189 PRO A N 1
ATOM 1555 C CA . PRO A 1 189 ? -7.249 8.672 26.801 1.00 75.38 189 PRO A CA 1
ATOM 1556 C C . PRO A 1 189 ? -6.688 8.829 28.213 1.00 75.38 189 PRO A C 1
ATOM 1558 O O . PRO A 1 189 ? -6.065 7.910 28.744 1.00 75.38 189 PRO A O 1
ATOM 1561 N N . ASN A 1 190 ? -6.909 9.985 28.834 1.00 85.00 190 ASN A N 1
ATOM 1562 C CA . ASN A 1 190 ? -6.449 10.206 30.203 1.00 85.00 190 ASN A CA 1
ATOM 1563 C C . ASN A 1 190 ? -7.327 9.455 31.221 1.00 85.00 190 ASN A C 1
ATOM 1565 O O . ASN A 1 190 ? -8.469 9.085 30.937 1.00 85.00 190 ASN A O 1
ATOM 1569 N N . ASP A 1 191 ? -6.837 9.296 32.453 1.00 85.88 191 ASP A N 1
ATOM 1570 C CA . ASP A 1 191 ? -7.537 8.559 33.518 1.00 85.88 191 ASP A CA 1
ATOM 1571 C C . ASP A 1 191 ? -8.968 9.050 33.784 1.00 85.88 191 ASP A C 1
ATOM 1573 O O . ASP A 1 191 ? -9.851 8.270 34.150 1.00 85.88 191 ASP A O 1
ATOM 1577 N N . LYS A 1 192 ? -9.232 10.351 33.600 1.00 88.94 192 LYS A N 1
ATOM 1578 C CA . LYS A 1 192 ? -10.569 10.928 33.787 1.00 88.94 192 LYS A CA 1
ATOM 1579 C C . LYS A 1 192 ? -11.520 10.480 32.676 1.00 88.94 192 LYS A C 1
ATOM 1581 O O . LYS A 1 192 ? -12.670 10.152 32.969 1.00 88.94 192 LYS A O 1
ATOM 1586 N N . GLN A 1 193 ? -11.051 10.448 31.429 1.00 89.50 193 GLN A N 1
ATOM 1587 C CA . GLN A 1 193 ? -11.797 9.906 30.292 1.00 89.50 193 GLN A CA 1
ATOM 1588 C C . GLN A 1 193 ? -12.046 8.408 30.484 1.00 89.50 193 GLN A C 1
ATOM 1590 O O . GLN A 1 193 ? -13.190 7.972 30.382 1.00 89.50 193 GLN A O 1
ATOM 1595 N N . LEU A 1 194 ? -11.023 7.640 30.874 1.00 88.94 194 LEU A N 1
ATOM 1596 C CA . LEU A 1 194 ? -11.151 6.198 31.109 1.00 88.94 194 LEU A CA 1
ATOM 1597 C C . LEU A 1 194 ? -12.181 5.872 32.201 1.00 88.94 194 LEU A C 1
ATOM 1599 O O . LEU A 1 194 ? -13.011 4.981 32.022 1.00 88.94 194 LEU A O 1
ATOM 1603 N N . LYS A 1 195 ? -12.203 6.632 33.306 1.00 89.06 195 LYS A N 1
ATOM 1604 C CA . LYS A 1 195 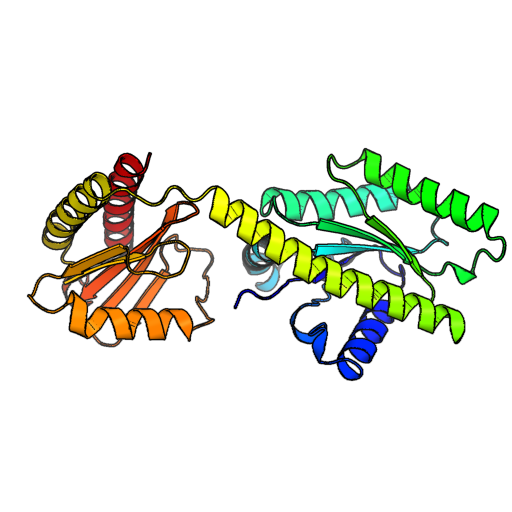? -13.218 6.476 34.365 1.00 89.06 195 LYS A CA 1
ATOM 1605 C C . LYS A 1 195 ? -14.638 6.753 33.867 1.00 89.06 195 LYS A C 1
ATOM 1607 O O . LYS A 1 195 ? -15.548 5.997 34.202 1.00 89.06 195 LYS A O 1
ATOM 1612 N N . LYS A 1 196 ? -14.834 7.809 33.067 1.00 91.12 196 LYS A N 1
ATOM 1613 C CA . LYS A 1 196 ? -16.143 8.127 32.469 1.00 91.12 196 LYS A CA 1
ATOM 1614 C C . LYS A 1 196 ? -16.602 7.029 31.514 1.00 91.12 196 LYS A C 1
ATOM 1616 O O . LYS A 1 196 ? -17.729 6.564 31.634 1.00 91.12 196 LYS A O 1
ATOM 1621 N N . ILE A 1 197 ? -15.714 6.575 30.631 1.00 90.56 197 ILE A N 1
ATOM 1622 C CA . ILE A 1 197 ? -16.018 5.505 29.678 1.00 90.56 197 ILE A CA 1
ATOM 1623 C C . ILE A 1 197 ? -16.364 4.214 30.426 1.00 90.56 197 ILE A C 1
ATOM 1625 O O . ILE A 1 197 ? -17.366 3.586 30.109 1.00 90.56 197 ILE A O 1
ATOM 1629 N N . LYS A 1 198 ? -15.607 3.837 31.468 1.00 90.19 198 LYS A N 1
ATOM 1630 C CA . LYS A 1 198 ? -15.908 2.638 32.270 1.00 90.19 198 LYS A CA 1
ATOM 1631 C C . LYS A 1 198 ? -17.293 2.712 32.923 1.00 90.19 198 LYS A C 1
ATOM 1633 O O . LYS A 1 198 ? -17.959 1.685 33.021 1.00 90.19 198 LYS A O 1
ATOM 1638 N N . LYS A 1 199 ? -17.724 3.900 33.360 1.00 90.19 199 LYS A N 1
ATOM 1639 C CA . LYS A 1 199 ? -19.063 4.115 33.922 1.00 90.19 199 LYS A CA 1
ATOM 1640 C C . LYS A 1 199 ? -20.157 3.909 32.866 1.00 90.19 199 LYS A C 1
ATOM 1642 O O . LYS A 1 199 ? -21.025 3.076 33.094 1.00 90.19 199 LYS A O 1
ATOM 1647 N N . ILE A 1 200 ? -20.052 4.575 31.711 1.00 90.50 200 ILE A N 1
ATOM 1648 C CA . ILE A 1 200 ? -21.015 4.423 30.602 1.00 90.50 200 ILE A CA 1
ATOM 1649 C C . ILE A 1 200 ? -21.081 2.974 30.129 1.00 90.50 200 ILE A C 1
ATOM 1651 O O . ILE A 1 200 ? -22.166 2.443 29.926 1.00 90.50 200 ILE A O 1
ATOM 1655 N N . LEU A 1 201 ? -19.927 2.312 29.993 1.00 89.50 201 LEU A N 1
ATOM 1656 C CA . LEU A 1 201 ? -19.881 0.906 29.607 1.00 89.50 201 LEU A CA 1
ATOM 1657 C C . LEU A 1 201 ? -20.674 0.039 30.577 1.00 89.50 201 LEU A C 1
ATOM 1659 O O . LEU A 1 201 ? -21.484 -0.751 30.121 1.00 89.50 201 LEU A O 1
ATOM 1663 N N . LYS A 1 202 ? -20.489 0.198 31.892 1.00 87.62 202 LYS A N 1
ATOM 1664 C CA . LYS A 1 202 ? -21.260 -0.575 32.874 1.00 87.62 202 LYS A CA 1
ATOM 1665 C C . LYS A 1 202 ? -22.764 -0.323 32.755 1.00 87.62 202 LYS A C 1
ATOM 1667 O O . LYS A 1 202 ? -23.509 -1.287 32.664 1.00 87.62 202 LYS A O 1
ATOM 1672 N N . GLU A 1 203 ? -23.176 0.943 32.694 1.00 87.81 203 GLU A N 1
ATOM 1673 C CA . GLU A 1 203 ? -24.590 1.333 32.585 1.00 87.81 203 GLU A CA 1
ATOM 1674 C C . GLU A 1 203 ? -25.235 0.733 31.323 1.00 87.81 203 GLU A C 1
ATOM 1676 O O . GLU A 1 203 ? -26.168 -0.060 31.409 1.00 87.81 203 GLU A O 1
ATOM 1681 N N . LYS A 1 204 ? -24.657 0.996 30.147 1.00 87.38 204 LYS A N 1
ATOM 1682 C CA . LYS A 1 204 ? -25.197 0.525 28.863 1.00 87.38 204 LYS A CA 1
ATOM 1683 C C . LYS A 1 204 ? -25.100 -0.994 28.691 1.00 87.38 204 LYS A C 1
ATOM 1685 O O . LYS A 1 204 ? -25.928 -1.594 28.013 1.00 87.38 204 LYS A O 1
ATOM 1690 N N . MET A 1 205 ? -24.083 -1.645 29.262 1.00 86.12 205 MET A N 1
ATOM 1691 C CA . MET A 1 205 ? -23.984 -3.109 29.232 1.00 86.12 205 MET A CA 1
ATOM 1692 C C . MET A 1 205 ? -25.103 -3.772 30.033 1.00 86.12 205 MET A C 1
ATOM 1694 O O . MET A 1 205 ? -25.588 -4.838 29.641 1.00 86.12 205 MET A O 1
ATOM 1698 N N . ASP A 1 206 ? -25.487 -3.173 31.157 1.00 81.25 206 ASP A N 1
ATOM 1699 C CA . ASP A 1 206 ? -26.605 -3.656 31.953 1.00 81.25 206 ASP A CA 1
ATOM 1700 C C . ASP A 1 206 ? -27.914 -3.485 31.173 1.00 81.25 206 ASP A C 1
ATOM 1702 O O . ASP A 1 206 ? -28.620 -4.482 30.996 1.00 81.25 206 ASP A O 1
ATOM 1706 N N . ASP A 1 207 ? -28.139 -2.305 30.584 1.00 82.81 207 ASP A N 1
ATOM 1707 C CA . ASP A 1 207 ? -29.330 -1.978 29.784 1.00 82.81 207 ASP A CA 1
ATOM 1708 C C . ASP A 1 207 ? -29.490 -2.865 28.537 1.00 82.81 207 ASP A C 1
ATOM 1710 O O . ASP A 1 207 ? -30.581 -3.352 28.242 1.00 82.81 207 ASP A O 1
ATOM 1714 N N . TYR A 1 208 ? -28.399 -3.119 27.807 1.00 83.75 208 TYR A N 1
ATOM 1715 C CA . TYR A 1 208 ? -28.419 -3.880 26.550 1.00 83.75 208 TYR A CA 1
ATOM 1716 C C . TYR A 1 208 ? -28.102 -5.370 26.713 1.00 83.75 208 TYR A C 1
ATOM 1718 O O . TYR A 1 208 ? -27.975 -6.099 25.729 1.00 83.75 208 TYR A O 1
ATOM 1726 N N . GLY A 1 209 ? -27.955 -5.855 27.949 1.00 77.62 209 GLY A N 1
ATOM 1727 C CA . GLY A 1 209 ? -27.773 -7.282 28.212 1.00 77.62 209 GLY A CA 1
ATOM 1728 C C . GLY A 1 209 ? -26.368 -7.831 27.924 1.00 77.62 209 GLY A C 1
ATOM 1729 O O . GLY A 1 209 ? -26.151 -9.044 28.006 1.00 77.62 209 GLY A O 1
ATOM 1730 N N . PHE A 1 210 ? -25.375 -6.976 27.673 1.00 84.44 210 PHE A N 1
ATOM 1731 C CA . PHE A 1 210 ? -23.979 -7.398 27.544 1.00 84.44 210 PHE A CA 1
ATOM 1732 C C . PHE A 1 210 ? -23.419 -7.896 28.886 1.00 84.44 210 PHE A C 1
ATOM 1734 O O . PHE A 1 210 ? -23.733 -7.394 29.960 1.00 84.44 210 PHE A O 1
ATOM 1741 N N . SER A 1 211 ? -22.597 -8.937 28.837 1.00 80.94 211 SER A N 1
ATOM 1742 C CA . SER A 1 211 ? -21.897 -9.543 29.977 1.00 80.94 211 SER A CA 1
ATOM 1743 C C . SER A 1 211 ? -20.505 -8.946 30.209 1.00 80.94 211 SER A C 1
ATOM 1745 O O . SER A 1 211 ? -20.032 -8.922 31.347 1.00 80.94 211 SER A O 1
ATOM 1747 N N . GLY A 1 212 ? -19.858 -8.452 29.147 1.00 83.69 212 GLY A N 1
ATOM 1748 C CA . GLY A 1 212 ? -18.513 -7.878 29.190 1.00 83.69 212 GLY A CA 1
ATOM 1749 C C . GLY A 1 212 ? -18.280 -6.805 28.125 1.00 83.69 212 GLY A C 1
ATOM 1750 O O . GLY A 1 212 ? -18.890 -6.850 27.059 1.00 83.69 212 GLY A O 1
ATOM 1751 N N . ALA A 1 213 ? -17.367 -5.875 28.401 1.00 87.19 213 ALA A N 1
ATOM 1752 C CA . ALA A 1 213 ? -16.842 -4.930 27.425 1.00 87.19 213 ALA A CA 1
ATOM 1753 C C . ALA A 1 213 ? -15.343 -4.677 27.619 1.00 87.19 213 ALA A C 1
ATOM 1755 O O . ALA A 1 213 ? -14.850 -4.608 28.748 1.00 87.19 213 ALA A O 1
ATOM 1756 N N . TYR A 1 214 ? -14.636 -4.468 26.511 1.00 85.12 214 TYR A N 1
ATOM 1757 C CA . TYR A 1 214 ? -13.239 -4.056 26.494 1.00 85.12 214 TYR A CA 1
ATOM 1758 C C . TYR A 1 214 ? -13.051 -2.841 25.596 1.00 85.12 214 TYR A C 1
ATOM 1760 O O . TYR A 1 214 ? -13.457 -2.865 24.437 1.00 85.12 214 TYR A O 1
ATOM 1768 N N . LEU A 1 215 ? -12.391 -1.805 26.114 1.00 85.94 215 LEU A N 1
ATOM 1769 C CA . LEU A 1 215 ? -11.818 -0.744 25.291 1.00 85.94 215 LEU A CA 1
ATOM 1770 C C . LEU A 1 215 ? -10.366 -1.114 25.003 1.00 85.94 215 LEU A C 1
ATOM 1772 O O . LEU A 1 215 ? -9.552 -1.210 25.922 1.00 85.94 215 LEU A O 1
ATOM 1776 N N . ILE A 1 216 ? -10.057 -1.320 23.731 1.00 80.12 216 ILE A N 1
ATOM 1777 C CA . ILE A 1 216 ? -8.736 -1.695 23.244 1.00 80.12 216 ILE A CA 1
ATOM 1778 C C . ILE A 1 216 ? -8.099 -0.484 22.568 1.00 80.12 216 ILE A C 1
ATOM 1780 O O . ILE A 1 216 ? -8.687 0.103 21.654 1.00 80.12 216 ILE A O 1
ATOM 1784 N N . GLY A 1 217 ? -6.897 -0.132 23.014 1.00 69.69 217 GLY A N 1
ATOM 1785 C CA . GLY A 1 217 ? -6.087 0.925 22.422 1.00 69.69 217 GLY A CA 1
ATOM 1786 C C . GLY A 1 217 ? -5.357 0.468 21.157 1.00 69.69 217 GLY A C 1
ATOM 1787 O O . GLY A 1 217 ? -5.354 -0.708 20.788 1.00 69.69 217 GLY A O 1
ATOM 1788 N N . HIS A 1 218 ? -4.680 1.404 20.500 1.00 66.25 218 HIS A N 1
ATOM 1789 C CA . HIS A 1 218 ? -4.013 1.182 19.212 1.00 66.25 218 HIS A CA 1
ATOM 1790 C C . HIS A 1 218 ? -2.977 0.046 19.227 1.00 66.25 218 HIS A C 1
ATOM 1792 O O . HIS A 1 218 ? -2.853 -0.696 18.253 1.00 66.25 218 HIS A O 1
ATOM 1798 N N . ASN A 1 219 ? -2.276 -0.132 20.349 1.00 61.66 219 ASN A N 1
ATOM 1799 C CA . ASN A 1 219 ? -1.247 -1.160 20.515 1.00 61.66 219 ASN A CA 1
ATOM 1800 C C . ASN A 1 219 ? -1.802 -2.519 20.962 1.00 61.66 219 ASN A C 1
ATOM 1802 O O . ASN A 1 219 ? -1.032 -3.401 21.322 1.00 61.66 219 ASN A O 1
ATOM 1806 N N . GLN A 1 220 ? -3.124 -2.707 20.902 1.00 62.50 220 GLN A N 1
ATOM 1807 C CA . GLN A 1 220 ? -3.828 -3.887 21.420 1.00 62.50 220 GLN A CA 1
ATOM 1808 C C . GLN A 1 220 ? -3.803 -4.011 22.952 1.00 62.50 220 GLN A C 1
ATOM 1810 O O . GLN A 1 220 ? -4.171 -5.054 23.493 1.00 62.50 220 GLN A O 1
ATOM 1815 N N . ASP A 1 221 ? -3.443 -2.935 23.650 1.00 68.56 221 ASP A N 1
ATOM 1816 C CA . ASP A 1 221 ? -3.535 -2.855 25.103 1.00 68.56 221 ASP A CA 1
ATOM 1817 C C . ASP A 1 221 ? -5.000 -2.717 25.534 1.00 68.56 221 ASP A C 1
ATOM 1819 O O . ASP A 1 221 ? -5.773 -1.957 24.940 1.00 68.56 221 ASP A O 1
ATOM 1823 N N . ILE A 1 222 ? -5.390 -3.431 26.591 1.00 74.50 222 ILE A N 1
ATOM 1824 C CA . ILE A 1 222 ? -6.683 -3.211 27.243 1.00 74.50 222 ILE A CA 1
ATOM 1825 C C . ILE A 1 222 ? -6.588 -1.910 28.040 1.00 74.50 222 ILE A C 1
ATOM 1827 O O . ILE A 1 222 ? -5.927 -1.855 29.073 1.00 74.50 222 ILE A O 1
ATOM 1831 N N . LEU A 1 223 ? -7.288 -0.878 27.573 1.00 79.75 223 LEU A N 1
ATOM 1832 C CA . LEU A 1 223 ? -7.436 0.392 28.284 1.00 79.75 223 LEU A CA 1
ATOM 1833 C C . LEU A 1 223 ? -8.524 0.298 29.356 1.00 79.75 223 LEU A C 1
ATOM 1835 O O . LEU A 1 223 ? -8.401 0.869 30.437 1.00 79.75 223 LEU A O 1
ATOM 1839 N N . ILE A 1 224 ? -9.608 -0.424 29.056 1.00 84.06 224 ILE A N 1
ATOM 1840 C CA . ILE A 1 224 ? -10.709 -0.682 29.988 1.00 84.06 224 ILE A CA 1
ATOM 1841 C C . ILE A 1 224 ? -11.159 -2.118 29.810 1.00 84.06 224 ILE A C 1
ATOM 1843 O O . ILE A 1 224 ? -11.380 -2.567 28.690 1.00 84.06 224 ILE A O 1
ATOM 1847 N N . ALA A 1 225 ? -11.371 -2.797 30.927 1.00 81.12 225 ALA A N 1
ATOM 1848 C CA . ALA A 1 225 ? -12.206 -3.977 31.001 1.00 81.12 225 ALA A CA 1
ATOM 1849 C C . ALA A 1 225 ? -13.382 -3.665 31.937 1.00 81.12 225 ALA A C 1
ATOM 1851 O O . ALA A 1 225 ? -13.208 -3.018 32.976 1.00 81.12 225 ALA A O 1
ATOM 1852 N N . ALA A 1 226 ? -14.579 -4.077 31.537 1.00 83.00 226 ALA A N 1
ATOM 1853 C CA . ALA A 1 226 ? -15.797 -4.004 32.325 1.00 83.00 226 ALA A CA 1
ATOM 1854 C C . ALA A 1 226 ? -16.528 -5.344 32.203 1.00 83.00 226 ALA A C 1
ATOM 1856 O O . ALA A 1 226 ? -16.633 -5.907 31.116 1.00 83.00 226 ALA A O 1
ATOM 1857 N N . GLY A 1 227 ? -17.014 -5.876 33.317 1.00 77.62 227 GLY A N 1
ATOM 1858 C CA . GLY A 1 227 ? -17.796 -7.107 33.347 1.00 77.62 227 GLY A CA 1
ATOM 1859 C C . GLY A 1 227 ? -18.871 -7.034 34.418 1.00 77.62 227 GLY A C 1
ATOM 1860 O O . GLY A 1 227 ? -18.724 -6.279 35.383 1.00 77.62 227 GLY A O 1
ATOM 1861 N N . LYS A 1 228 ? -19.934 -7.826 34.245 1.00 71.81 228 LYS A N 1
ATOM 1862 C CA . LYS A 1 228 ? -21.033 -7.936 35.221 1.00 71.81 228 LYS A CA 1
ATOM 1863 C C . LYS A 1 228 ? -20.615 -8.610 36.534 1.00 71.81 228 LYS A C 1
ATOM 1865 O O . LYS A 1 228 ? -21.216 -8.354 37.569 1.00 71.81 228 LYS A O 1
ATOM 1870 N N . SER A 1 229 ? -19.580 -9.453 36.509 1.00 66.94 229 SER A N 1
ATOM 1871 C CA . SER A 1 229 ? -19.066 -10.174 37.681 1.00 66.94 229 SER A CA 1
ATOM 1872 C C . SER A 1 229 ? -17.629 -9.774 38.025 1.00 66.94 229 SER A C 1
ATOM 1874 O O . SER A 1 229 ? -16.804 -9.578 37.127 1.00 66.94 229 SER A O 1
ATOM 1876 N N . GLU A 1 230 ? -17.297 -9.733 39.317 1.00 59.06 230 GLU A N 1
ATOM 1877 C CA . GLU A 1 230 ? -15.923 -9.510 39.779 1.00 59.06 230 GLU A CA 1
ATOM 1878 C C . GLU A 1 230 ? -14.950 -10.557 39.204 1.00 59.06 230 GLU A C 1
ATOM 1880 O O . GLU A 1 230 ? -15.261 -11.745 39.088 1.00 59.06 230 GLU A O 1
ATOM 1885 N N . GLY A 1 231 ? -13.760 -10.108 38.794 1.00 57.09 231 GLY A N 1
ATOM 1886 C CA . GLY A 1 231 ? -12.729 -10.971 38.205 1.00 57.09 231 GLY A CA 1
ATOM 1887 C C . GLY A 1 231 ? -12.959 -11.369 36.738 1.00 57.09 231 GLY A C 1
ATOM 1888 O O . GLY A 1 231 ? -12.142 -12.097 36.175 1.00 57.09 231 GLY A O 1
ATOM 1889 N N . TRP A 1 232 ? -14.022 -10.882 36.083 1.00 63.78 232 TRP A N 1
ATOM 1890 C CA . TRP A 1 232 ? -14.222 -11.058 34.633 1.00 63.78 232 TRP A CA 1
ATOM 1891 C C . TRP A 1 232 ? -13.047 -10.492 33.820 1.00 63.78 232 TRP A C 1
ATOM 1893 O O . TRP A 1 232 ? -12.543 -11.108 32.879 1.00 63.78 232 TRP A O 1
ATOM 1903 N N . GLU A 1 233 ? -12.566 -9.327 34.249 1.00 59.25 233 GLU A N 1
ATOM 1904 C CA . GLU A 1 233 ? -11.485 -8.558 33.635 1.00 59.25 233 GLU A CA 1
ATOM 1905 C C . GLU A 1 233 ? -10.176 -9.372 33.583 1.00 59.25 233 GLU A C 1
ATOM 1907 O O . GLU A 1 233 ? -9.482 -9.360 32.567 1.00 59.25 233 GLU A O 1
ATOM 1912 N N . THR A 1 234 ? -9.884 -10.148 34.635 1.00 57.38 234 THR A N 1
ATOM 1913 C CA . THR A 1 234 ? -8.664 -10.960 34.773 1.00 57.38 234 THR A CA 1
ATOM 1914 C C . THR A 1 234 ? -8.783 -12.363 34.182 1.00 57.38 234 THR A C 1
ATOM 1916 O O . THR A 1 234 ? -7.782 -12.901 33.711 1.00 57.38 234 THR A O 1
ATOM 1919 N N . LYS A 1 235 ? -9.981 -12.963 34.170 1.00 62.66 235 LYS A N 1
ATOM 1920 C CA . LYS A 1 235 ? -10.195 -14.332 33.663 1.00 62.66 235 LYS A CA 1
ATOM 1921 C C . LYS A 1 235 ? -10.364 -14.399 32.145 1.00 62.66 235 LYS A C 1
ATOM 1923 O O . LYS A 1 235 ? -9.821 -15.301 31.515 1.00 62.66 235 LYS A O 1
ATOM 1928 N N . VAL A 1 236 ? -11.098 -13.451 31.562 1.00 62.78 236 VAL A N 1
ATOM 1929 C CA . 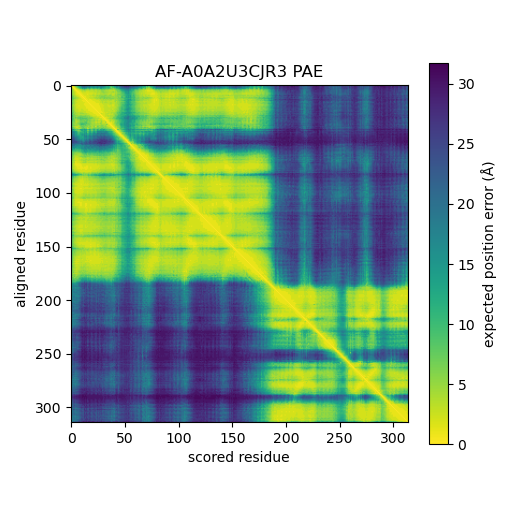VAL A 1 236 ? -11.535 -13.518 30.156 1.00 62.78 236 VAL A CA 1
ATOM 1930 C C . VAL A 1 236 ? -10.699 -12.599 29.251 1.00 62.78 236 VAL A C 1
ATOM 1932 O O . VAL A 1 236 ? -10.367 -12.963 28.123 1.00 62.78 236 VAL A O 1
ATOM 1935 N N . GLY A 1 237 ? -10.260 -11.443 29.763 1.00 58.25 237 GLY A N 1
ATOM 1936 C CA . GLY A 1 237 ? -9.546 -10.420 28.983 1.00 58.25 237 GLY A CA 1
ATOM 1937 C C . GLY A 1 237 ? -8.265 -10.914 28.293 1.00 58.25 237 GLY A C 1
ATOM 1938 O O . GLY A 1 237 ? -8.127 -10.732 27.081 1.00 58.25 237 GLY A O 1
ATOM 1939 N N . PRO A 1 238 ? -7.343 -11.594 29.002 1.00 59.84 238 PRO A N 1
ATOM 1940 C CA . PRO A 1 238 ? -6.107 -12.098 28.398 1.00 59.84 238 PRO A CA 1
ATOM 1941 C C . PRO A 1 238 ? -6.326 -13.154 27.305 1.00 59.84 238 PRO A C 1
ATOM 1943 O O . PRO A 1 238 ? -5.557 -13.213 26.344 1.00 59.84 238 PRO A O 1
ATOM 1946 N N . GLN A 1 239 ? -7.364 -13.989 27.431 1.00 62.50 239 GLN A N 1
ATOM 1947 C CA . GLN A 1 239 ? -7.697 -15.005 26.426 1.00 62.50 239 GLN A CA 1
ATOM 1948 C C . GLN A 1 239 ? -8.279 -14.364 25.163 1.00 62.50 239 GLN A C 1
ATOM 1950 O O . GLN A 1 239 ? -7.898 -14.740 24.056 1.00 62.50 239 GLN A O 1
ATOM 1955 N N . ILE A 1 240 ? -9.104 -13.328 25.327 1.00 61.25 240 ILE A N 1
ATOM 1956 C CA . ILE A 1 240 ? -9.644 -12.539 24.219 1.00 61.25 240 ILE A CA 1
ATOM 1957 C C . ILE A 1 240 ? -8.530 -11.836 23.450 1.00 61.25 240 ILE A C 1
ATOM 1959 O O . ILE A 1 240 ? -8.469 -11.982 22.235 1.00 61.25 240 ILE A O 1
ATOM 1963 N N . ILE A 1 241 ? -7.593 -11.152 24.121 1.00 54.38 241 ILE A N 1
ATOM 1964 C CA . ILE A 1 241 ? -6.448 -10.531 23.427 1.00 54.38 241 ILE A CA 1
ATOM 1965 C C . ILE A 1 241 ? -5.668 -11.577 22.620 1.00 54.38 241 ILE A C 1
ATOM 1967 O O . ILE A 1 241 ? -5.323 -11.330 21.465 1.00 54.38 241 ILE A O 1
ATOM 1971 N N . ARG A 1 242 ? -5.411 -12.759 23.201 1.00 57.34 242 ARG A N 1
ATOM 1972 C CA . ARG A 1 242 ? -4.706 -13.848 22.505 1.00 57.34 242 ARG A CA 1
ATOM 1973 C C . ARG A 1 242 ? -5.471 -14.332 21.276 1.00 57.34 242 ARG A C 1
ATOM 1975 O O . ARG A 1 242 ? -4.848 -14.489 20.231 1.00 57.34 242 ARG A O 1
ATOM 1982 N N . MET A 1 243 ? -6.791 -14.500 21.366 1.00 57.66 243 MET A N 1
ATOM 1983 C CA . MET A 1 243 ? -7.623 -14.836 20.206 1.00 57.66 243 MET A CA 1
ATOM 1984 C C . MET A 1 243 ? -7.551 -13.740 19.135 1.00 57.66 243 MET A C 1
ATOM 1986 O O . MET A 1 243 ? -7.210 -14.028 17.991 1.00 57.66 243 MET A O 1
ATOM 1990 N N . LEU A 1 244 ? -7.770 -12.473 19.491 1.00 52.41 244 LEU A N 1
ATOM 1991 C CA . LEU A 1 244 ? -7.733 -11.356 18.534 1.00 52.41 244 LEU A CA 1
ATOM 1992 C C . LEU A 1 244 ? -6.351 -11.175 17.877 1.00 52.41 244 LEU A C 1
ATOM 1994 O O . LEU A 1 244 ? -6.263 -10.682 16.754 1.00 52.41 244 LEU A O 1
ATOM 1998 N N . ALA A 1 245 ? -5.269 -11.550 18.567 1.00 48.22 245 ALA A N 1
ATOM 1999 C CA . ALA A 1 245 ? -3.905 -11.505 18.042 1.00 48.22 245 ALA A CA 1
ATOM 2000 C C . ALA A 1 245 ? -3.567 -12.691 17.118 1.00 48.22 245 ALA A C 1
ATOM 2002 O O . ALA A 1 245 ? -2.720 -12.545 16.235 1.00 48.22 245 ALA A O 1
ATOM 2003 N N . GLN A 1 246 ? -4.202 -13.852 17.318 1.00 43.19 246 GLN A N 1
ATOM 2004 C CA . GLN A 1 246 ? -3.968 -15.082 16.550 1.00 43.19 246 GLN A CA 1
ATOM 2005 C C . GLN A 1 246 ? -4.856 -15.190 15.307 1.00 43.19 246 GLN A C 1
ATOM 2007 O O . GLN A 1 246 ? -4.410 -15.687 14.271 1.00 43.19 246 GLN A O 1
ATOM 2012 N N . PHE A 1 247 ? -6.089 -14.685 15.366 1.00 44.06 247 PHE A N 1
ATOM 2013 C CA . PHE A 1 247 ? -6.981 -14.664 14.215 1.00 44.06 247 PHE A CA 1
ATOM 2014 C C . PHE A 1 247 ? -6.649 -13.465 13.313 1.00 44.06 247 PHE A C 1
ATOM 2016 O O . PHE A 1 247 ? -7.221 -12.385 13.405 1.00 44.06 247 PHE A O 1
ATOM 2023 N N . HIS A 1 248 ? -5.736 -13.688 12.362 1.00 39.84 248 HIS A N 1
ATOM 2024 C CA . HIS A 1 248 ? -5.525 -12.828 11.185 1.00 39.84 248 HIS A CA 1
ATOM 2025 C C . HIS A 1 248 ? -6.761 -12.730 10.257 1.00 39.84 248 HIS A C 1
ATOM 2027 O O . HIS A 1 248 ? -6.725 -12.021 9.251 1.00 39.84 248 HIS A O 1
ATOM 2033 N N . VAL A 1 249 ? -7.842 -13.429 10.611 1.00 38.94 249 VAL A N 1
ATOM 2034 C CA . VAL A 1 249 ? -9.103 -13.586 9.889 1.00 38.94 249 VAL A CA 1
ATOM 2035 C C . VAL A 1 249 ? -10.210 -12.896 10.693 1.00 38.94 249 VAL A C 1
ATOM 2037 O O . VAL A 1 249 ? -11.067 -13.538 11.285 1.00 38.94 249 VAL A O 1
ATOM 2040 N N . PHE A 1 250 ? -10.180 -11.564 10.751 1.00 40.56 250 PHE A N 1
ATOM 2041 C CA . PHE A 1 250 ? -11.440 -10.825 10.839 1.00 40.56 250 PHE A CA 1
ATOM 2042 C C . PHE A 1 250 ? -11.971 -10.804 9.411 1.00 40.56 250 PHE A C 1
ATOM 2044 O O . PHE A 1 250 ? -11.549 -9.991 8.584 1.00 40.56 250 PHE A O 1
ATOM 2051 N N . ASP A 1 251 ? -12.744 -11.841 9.098 1.00 33.25 251 ASP A N 1
ATOM 2052 C CA . ASP A 1 251 ? -13.363 -12.059 7.801 1.00 33.25 251 ASP A CA 1
ATOM 2053 C C . ASP A 1 251 ? -14.434 -10.989 7.613 1.00 33.25 251 ASP A C 1
ATOM 2055 O O . ASP A 1 251 ? -15.517 -11.016 8.194 1.00 33.25 251 ASP A O 1
ATOM 2059 N N . LEU A 1 252 ? -14.065 -9.962 6.861 1.00 36.72 252 LEU A N 1
ATOM 2060 C CA . LEU A 1 252 ? -14.926 -8.835 6.582 1.00 36.72 252 LEU A CA 1
ATOM 2061 C C . LEU A 1 252 ? -16.004 -9.323 5.604 1.00 36.72 252 LEU A C 1
ATOM 2063 O O . LEU A 1 252 ? -15.696 -9.622 4.449 1.00 36.72 252 LEU A O 1
ATOM 2067 N N . GLY A 1 253 ? -17.266 -9.329 6.014 1.00 28.66 253 GLY A N 1
ATOM 2068 C CA . GLY A 1 253 ? -18.414 -9.277 5.106 1.00 28.66 253 GLY A CA 1
ATOM 2069 C C . GLY A 1 253 ? -18.729 -7.815 4.743 1.00 28.66 253 GLY A C 1
ATOM 2070 O O . GLY A 1 253 ? -18.445 -6.932 5.545 1.00 28.66 253 GLY A O 1
ATOM 2071 N N . PRO A 1 254 ? -19.253 -7.485 3.549 1.00 29.73 254 PRO A N 1
ATOM 2072 C CA . PRO A 1 254 ? -19.532 -6.097 3.147 1.00 29.73 254 PRO A CA 1
ATOM 2073 C C . PRO A 1 254 ? -20.733 -5.434 3.840 1.00 29.73 254 PRO A C 1
ATOM 2075 O O . PRO A 1 254 ? -21.033 -4.290 3.522 1.00 29.73 254 PRO A O 1
ATOM 2078 N N . GLN A 1 255 ? -21.453 -6.138 4.716 1.00 34.75 255 GLN A N 1
ATOM 2079 C CA . GLN A 1 255 ? -22.767 -5.691 5.193 1.00 34.75 255 GLN A CA 1
ATOM 2080 C C . GLN A 1 255 ? -22.868 -5.392 6.692 1.00 34.75 255 GLN A C 1
ATOM 2082 O O . GLN A 1 255 ? -23.935 -4.976 7.117 1.00 34.75 255 GLN A O 1
ATOM 2087 N N . PHE A 1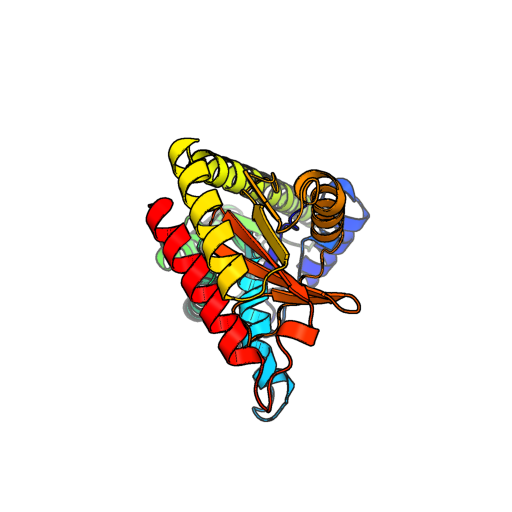 256 ? -21.798 -5.515 7.484 1.00 34.94 256 PHE A N 1
ATOM 2088 C CA . PHE A 1 256 ? -21.885 -5.253 8.926 1.00 34.94 256 PHE A CA 1
ATOM 2089 C C . PHE A 1 256 ? -20.799 -4.269 9.381 1.00 34.94 256 PHE A C 1
ATOM 2091 O O . PHE A 1 256 ? -19.609 -4.496 9.173 1.00 34.94 256 PHE A O 1
ATOM 2098 N N . GLN A 1 257 ? -21.212 -3.152 9.996 1.00 49.53 257 GLN A N 1
ATOM 2099 C CA . GLN A 1 257 ? -20.314 -2.151 10.605 1.00 49.53 257 GLN A CA 1
ATOM 2100 C C . GLN A 1 257 ? -19.755 -2.602 11.971 1.00 49.53 257 GLN A C 1
ATOM 2102 O O . GLN A 1 257 ? -18.979 -1.876 12.601 1.00 49.53 257 GLN A O 1
ATOM 2107 N N . ALA A 1 258 ? -20.135 -3.793 12.434 1.00 49.06 258 ALA A N 1
ATOM 2108 C CA . ALA A 1 258 ? -19.624 -4.446 13.628 1.00 49.06 258 ALA A CA 1
ATOM 2109 C C . ALA A 1 258 ? -19.207 -5.890 13.293 1.00 49.06 258 ALA A C 1
ATOM 2111 O O . ALA A 1 258 ? -19.963 -6.626 12.661 1.00 49.06 258 ALA A O 1
ATOM 2112 N N . ASP A 1 259 ? -18.015 -6.301 13.726 1.00 59.09 259 ASP A N 1
ATOM 2113 C CA . ASP A 1 259 ? -17.527 -7.667 13.532 1.00 59.09 259 ASP A CA 1
ATOM 2114 C C . ASP A 1 259 ? -18.142 -8.566 14.619 1.00 59.09 259 ASP A C 1
ATOM 2116 O O . ASP A 1 259 ? -17.728 -8.506 15.779 1.00 59.09 259 ASP A O 1
ATOM 2120 N N . ILE A 1 260 ? -19.144 -9.379 14.266 1.00 59.72 260 ILE A N 1
ATOM 2121 C CA . ILE A 1 260 ? -19.832 -10.282 15.202 1.00 59.72 260 ILE A CA 1
ATOM 2122 C C . ILE A 1 260 ? -19.235 -11.693 15.113 1.00 59.72 260 ILE A C 1
ATOM 2124 O O . ILE A 1 260 ? -19.280 -12.334 14.066 1.00 59.72 260 ILE A O 1
ATOM 2128 N N . ILE A 1 261 ? -18.726 -12.206 16.231 1.00 60.56 261 ILE A N 1
ATOM 2129 C CA . ILE A 1 261 ? -18.185 -13.557 16.388 1.00 60.56 261 ILE A CA 1
ATOM 2130 C C . ILE A 1 261 ? -19.069 -14.324 17.369 1.00 60.56 261 ILE A C 1
ATOM 2132 O O . ILE A 1 261 ? -19.300 -13.878 18.492 1.00 60.56 261 ILE A O 1
ATOM 2136 N N . ARG A 1 262 ? -19.538 -15.500 16.952 1.00 58.53 262 ARG A N 1
ATOM 2137 C CA . ARG A 1 262 ? -20.297 -16.416 17.808 1.00 58.53 262 ARG A CA 1
ATOM 2138 C C . ARG A 1 262 ? -19.375 -17.509 18.334 1.00 58.53 262 ARG A C 1
ATOM 2140 O O . ARG A 1 262 ? -18.668 -18.143 17.553 1.00 58.53 262 ARG A O 1
ATOM 2147 N N . ILE A 1 263 ? -19.376 -17.707 19.646 1.00 56.72 263 ILE A N 1
ATOM 2148 C CA . ILE A 1 263 ? -18.609 -18.750 20.332 1.00 56.72 263 ILE A CA 1
ATOM 2149 C C . ILE A 1 263 ? -19.575 -19.445 21.282 1.00 56.72 263 ILE A C 1
ATOM 2151 O O . ILE A 1 263 ? -19.875 -18.904 22.344 1.00 56.72 263 ILE A O 1
ATOM 2155 N N . GLU A 1 264 ? -20.063 -20.621 20.885 1.00 63.81 264 GLU A N 1
ATOM 2156 C CA . GLU A 1 264 ? -21.080 -21.369 21.638 1.00 63.81 264 GLU A CA 1
ATOM 2157 C C . GLU A 1 264 ? -22.283 -20.467 21.978 1.00 63.81 264 GLU A C 1
ATOM 2159 O O . GLU A 1 264 ? -22.903 -19.904 21.077 1.00 63.81 264 GLU A O 1
ATOM 2164 N N . ASP A 1 265 ? -22.567 -20.274 23.267 1.00 64.69 265 ASP A N 1
ATOM 2165 C CA . ASP A 1 265 ? -23.668 -19.451 23.771 1.00 64.69 265 ASP A CA 1
ATOM 2166 C C . ASP A 1 265 ? -23.338 -17.950 23.844 1.00 64.69 265 ASP A C 1
ATOM 2168 O O . ASP A 1 265 ? -24.140 -17.164 24.355 1.00 64.69 265 ASP A O 1
ATOM 2172 N N . PHE A 1 266 ? -22.163 -17.520 23.378 1.00 65.50 266 PHE A N 1
ATOM 2173 C CA . PHE A 1 266 ? -21.708 -16.135 23.459 1.00 65.50 266 PHE A CA 1
ATOM 2174 C C . PHE A 1 266 ? -21.637 -15.457 22.095 1.00 65.50 266 PHE A C 1
ATOM 2176 O O . PHE A 1 266 ? -21.237 -16.033 21.084 1.00 65.50 266 PHE A O 1
ATOM 2183 N N . VAL A 1 267 ? -21.965 -14.169 22.105 1.00 70.12 267 VAL A N 1
ATOM 2184 C CA . VAL A 1 267 ? -21.796 -13.252 20.983 1.00 70.12 267 VAL A CA 1
ATOM 2185 C C . VAL A 1 267 ? -20.765 -12.214 21.391 1.00 70.12 267 VAL A C 1
ATOM 2187 O O . VAL A 1 267 ? -20.945 -11.508 22.383 1.00 70.12 267 VAL A O 1
ATOM 2190 N N . MET A 1 268 ? -19.685 -12.127 20.629 1.00 72.62 268 MET A N 1
ATOM 2191 C CA . MET A 1 268 ? -18.663 -11.099 20.745 1.00 72.62 268 MET A CA 1
ATOM 2192 C C . MET A 1 268 ? -18.787 -10.146 19.564 1.00 72.62 268 MET A C 1
ATOM 2194 O O . MET A 1 268 ? -18.940 -10.580 18.431 1.00 72.62 268 MET A O 1
ATOM 2198 N N . ILE A 1 269 ? -18.708 -8.849 19.818 1.00 75.44 269 ILE A N 1
ATOM 2199 C CA . ILE A 1 269 ? -18.919 -7.810 18.818 1.00 75.44 269 ILE A CA 1
ATOM 2200 C C . ILE A 1 269 ? -17.762 -6.835 18.910 1.00 75.44 269 ILE A C 1
ATOM 2202 O O . ILE A 1 269 ? -17.623 -6.143 19.917 1.00 75.44 269 ILE A O 1
ATOM 2206 N N . ALA A 1 270 ? -16.934 -6.760 17.875 1.00 76.00 270 ALA A N 1
ATOM 2207 C CA . ALA A 1 270 ? -15.888 -5.756 17.790 1.00 76.00 270 ALA A CA 1
ATOM 2208 C C . ALA A 1 270 ? -16.358 -4.587 16.920 1.00 76.00 270 ALA A C 1
ATOM 2210 O O . ALA A 1 270 ? -16.754 -4.764 15.770 1.00 76.00 270 ALA A O 1
ATOM 2211 N N . LYS A 1 271 ? -16.293 -3.371 17.462 1.00 75.75 271 LYS A N 1
ATOM 2212 C CA . LYS A 1 271 ? -16.636 -2.147 16.737 1.00 75.75 271 LYS A CA 1
ATOM 2213 C C . LYS A 1 271 ? -15.518 -1.129 16.867 1.00 75.75 271 LYS A C 1
ATOM 2215 O O . LYS A 1 271 ? -14.930 -0.930 17.931 1.00 75.75 271 LYS A O 1
ATOM 2220 N N . ARG A 1 272 ? -15.185 -0.476 15.759 1.00 73.00 272 ARG A N 1
ATOM 2221 C CA . ARG A 1 272 ? -14.196 0.600 15.763 1.00 73.00 272 ARG A CA 1
ATOM 2222 C C . ARG A 1 272 ? -14.861 1.888 16.246 1.00 73.00 272 ARG A C 1
ATOM 2224 O O . ARG A 1 272 ? -15.880 2.277 15.693 1.00 73.00 272 ARG A O 1
ATOM 2231 N N . ILE A 1 273 ? -14.276 2.542 17.251 1.00 75.06 273 ILE A N 1
ATOM 2232 C CA . ILE A 1 273 ? -14.766 3.840 17.748 1.00 75.06 273 ILE A CA 1
ATOM 2233 C C . ILE A 1 273 ? -14.118 4.974 16.952 1.00 75.06 273 ILE A C 1
ATOM 2235 O O . ILE A 1 273 ? -14.789 5.883 16.479 1.00 75.06 273 ILE A O 1
ATOM 2239 N N . ASN A 1 274 ? -12.796 4.913 16.780 1.00 70.38 274 ASN A N 1
ATOM 2240 C CA . ASN A 1 274 ? -12.037 5.861 15.969 1.00 70.38 274 ASN A CA 1
ATOM 2241 C C . ASN A 1 274 ? -10.784 5.190 15.378 1.00 70.38 274 ASN A C 1
ATOM 2243 O O . ASN A 1 274 ? -10.635 3.964 15.400 1.00 70.38 274 ASN A O 1
ATOM 2247 N N . ALA A 1 275 ? -9.869 5.979 14.810 1.00 62.31 275 ALA A N 1
ATOM 2248 C CA . ALA A 1 275 ? -8.636 5.450 14.231 1.00 62.31 275 ALA A CA 1
ATOM 2249 C C . ALA A 1 275 ? -7.787 4.656 15.247 1.00 62.31 275 ALA A C 1
ATOM 2251 O O . ALA A 1 275 ? -7.100 3.713 14.848 1.00 62.31 275 ALA A O 1
ATOM 2252 N N . GLU A 1 276 ? -7.897 4.987 16.534 1.00 68.62 276 GLU A N 1
ATOM 2253 C CA . GLU A 1 276 ? -6.995 4.571 17.611 1.00 68.62 276 GLU A CA 1
ATOM 2254 C C . GLU A 1 276 ? -7.610 3.537 18.560 1.00 68.62 276 GLU A C 1
ATOM 2256 O O . GLU A 1 276 ? -6.882 2.735 19.132 1.00 68.62 276 GLU A O 1
ATOM 2261 N N . ASN A 1 277 ? -8.936 3.525 18.716 1.00 74.88 277 ASN A N 1
ATOM 2262 C CA . ASN A 1 277 ? -9.627 2.738 19.731 1.00 74.88 277 ASN A CA 1
ATOM 2263 C C . ASN A 1 277 ? -10.688 1.824 19.120 1.00 74.88 277 ASN A C 1
ATOM 2265 O O . ASN A 1 277 ? -11.429 2.195 18.199 1.00 74.88 277 ASN A O 1
ATOM 2269 N N . LYS A 1 278 ? -10.792 0.626 19.688 1.00 82.25 278 LYS A N 1
ATOM 2270 C CA . LYS A 1 278 ? -11.836 -0.351 19.386 1.00 82.25 278 LYS A CA 1
ATOM 2271 C C . LYS A 1 278 ? -12.555 -0.731 20.664 1.00 82.25 278 LYS A C 1
ATOM 2273 O O . LYS A 1 278 ? -11.933 -0.818 21.719 1.00 82.25 278 LYS A O 1
ATOM 2278 N N . ILE A 1 279 ? -13.843 -1.000 20.549 1.00 84.25 279 ILE A N 1
ATOM 2279 C CA . ILE A 1 279 ? -14.609 -1.635 21.605 1.00 84.25 279 ILE A CA 1
ATOM 2280 C C . ILE A 1 279 ? -14.896 -3.079 21.230 1.00 84.25 279 ILE A C 1
ATOM 2282 O O . ILE A 1 279 ? -15.122 -3.394 20.063 1.00 84.25 279 ILE A O 1
ATOM 2286 N N . ILE A 1 280 ? -14.882 -3.945 22.232 1.00 82.62 280 ILE A N 1
ATOM 2287 C CA . ILE A 1 280 ? -15.335 -5.322 22.127 1.00 82.62 280 ILE A CA 1
ATOM 2288 C C . ILE A 1 280 ? -16.426 -5.513 23.160 1.00 82.62 280 ILE A C 1
ATOM 2290 O O . ILE A 1 280 ? -16.162 -5.358 24.346 1.00 82.62 280 ILE A O 1
ATOM 2294 N N . LEU A 1 281 ? -17.633 -5.830 22.712 1.00 83.75 281 LEU A N 1
ATOM 2295 C CA . LEU A 1 281 ? -18.788 -6.130 23.548 1.00 83.75 281 LEU A CA 1
ATOM 2296 C C . LEU A 1 281 ? -19.036 -7.634 23.531 1.00 83.75 281 LEU A C 1
ATOM 2298 O O . LEU A 1 281 ? -18.836 -8.285 22.512 1.00 83.75 281 LEU A O 1
ATOM 2302 N N . ILE A 1 282 ? -19.445 -8.198 24.658 1.00 80.75 282 ILE A N 1
ATOM 2303 C CA . ILE A 1 282 ? -19.678 -9.635 24.806 1.00 80.75 282 ILE A CA 1
ATOM 2304 C C . ILE A 1 282 ? -21.005 -9.817 25.504 1.00 80.75 282 ILE A C 1
ATOM 2306 O O . ILE A 1 282 ? -21.201 -9.259 26.578 1.00 80.75 282 ILE A O 1
ATOM 2310 N N . GLY A 1 283 ? -21.897 -10.618 24.944 1.00 76.94 283 GLY A N 1
ATOM 2311 C CA . GLY A 1 283 ? -23.159 -10.999 25.571 1.00 76.94 283 GLY A CA 1
ATOM 2312 C C . GLY A 1 283 ? -23.467 -12.473 25.349 1.00 76.94 283 GLY A C 1
ATOM 2313 O O . GLY A 1 283 ? -22.741 -13.166 24.639 1.00 76.94 283 GLY A O 1
ATOM 2314 N N . ARG A 1 284 ? -24.540 -12.962 25.970 1.00 73.75 284 ARG A N 1
ATOM 2315 C CA . ARG A 1 284 ? -25.055 -14.310 25.703 1.00 73.75 284 ARG A CA 1
ATOM 2316 C C . ARG A 1 284 ? -26.028 -14.257 24.538 1.00 73.75 284 ARG A C 1
ATOM 2318 O O . ARG A 1 284 ? -26.907 -13.403 24.524 1.00 73.75 284 ARG A O 1
ATOM 2325 N N . GLU A 1 285 ? -25.913 -15.185 23.600 1.00 68.00 285 GLU A N 1
ATOM 2326 C CA . GLU A 1 285 ? -26.773 -15.262 22.418 1.00 68.00 285 GLU A CA 1
ATOM 2327 C C . GLU A 1 285 ? -28.258 -15.359 22.801 1.00 68.00 285 GLU A C 1
ATOM 2329 O O . GLU A 1 285 ? -29.104 -14.718 22.183 1.00 68.00 285 GLU A O 1
ATOM 2334 N N . SER A 1 286 ? -28.572 -16.082 23.882 1.00 70.75 286 SER A N 1
ATOM 2335 C CA . SER A 1 286 ? -29.936 -16.231 24.406 1.00 70.75 286 SER A CA 1
ATOM 2336 C C . SER A 1 286 ? -30.593 -14.915 24.832 1.00 70.75 286 SER A C 1
ATOM 2338 O O . SER A 1 286 ? -31.812 -14.842 24.871 1.00 70.75 286 SER A O 1
ATOM 2340 N N . ILE A 1 287 ? -29.809 -13.885 25.168 1.00 69.69 287 ILE A N 1
ATOM 2341 C CA . ILE A 1 287 ? -30.326 -12.566 25.564 1.00 69.69 287 ILE A CA 1
ATOM 2342 C C . ILE A 1 287 ? -30.767 -11.767 24.331 1.00 69.69 287 ILE A C 1
ATOM 2344 O O . ILE A 1 287 ? -31.657 -10.927 24.426 1.00 69.69 287 ILE A O 1
ATOM 2348 N N . PHE A 1 288 ? -30.178 -12.049 23.168 1.00 66.62 288 PHE A N 1
ATOM 2349 C CA . PHE A 1 288 ? -30.480 -11.350 21.921 1.00 66.62 288 PHE A CA 1
ATOM 2350 C C . PHE A 1 288 ? -31.543 -12.056 21.072 1.00 66.62 288 PHE A C 1
ATOM 2352 O O . PHE A 1 288 ? -32.068 -11.447 20.148 1.00 66.62 288 PHE A O 1
ATOM 2359 N N . LYS A 1 289 ? -31.888 -13.315 21.377 1.00 58.31 289 LYS A N 1
ATOM 2360 C CA . LYS A 1 289 ? -32.985 -14.053 20.731 1.00 58.31 289 LYS A CA 1
ATOM 2361 C C . LYS A 1 289 ? -34.338 -13.587 21.285 1.00 58.31 289 LYS A C 1
ATOM 2363 O O . LYS A 1 289 ? -34.931 -14.259 22.119 1.00 58.31 289 LYS A O 1
ATOM 2368 N N . TYR A 1 290 ? -34.810 -12.436 20.818 1.00 50.19 290 TYR A N 1
ATOM 2369 C CA . TYR A 1 290 ? -36.225 -12.060 20.871 1.00 50.19 290 TYR A CA 1
ATOM 2370 C C . TYR A 1 290 ? -36.792 -12.111 19.451 1.00 50.19 290 TYR A C 1
ATOM 2372 O O . TYR A 1 290 ? -36.048 -11.889 18.498 1.00 50.19 290 TYR A O 1
ATOM 2380 N N . ASP A 1 291 ? -38.070 -12.460 19.337 1.00 46.75 291 ASP A N 1
ATOM 2381 C CA . ASP A 1 291 ? -38.770 -12.804 18.098 1.00 46.75 291 ASP A CA 1
ATOM 2382 C C . ASP A 1 291 ? -38.373 -11.976 16.851 1.00 46.75 291 ASP A C 1
ATOM 2384 O O . ASP A 1 291 ? -38.230 -10.754 16.870 1.00 46.75 291 ASP A O 1
ATOM 2388 N N . GLU A 1 292 ? -38.182 -12.729 15.769 1.00 47.38 292 GLU A N 1
ATOM 2389 C CA . GLU A 1 292 ? -38.027 -12.390 14.347 1.00 47.38 292 GLU A CA 1
ATOM 2390 C C . GLU A 1 292 ? -36.923 -11.442 13.837 1.00 47.38 292 GLU A C 1
ATOM 2392 O O . GLU A 1 292 ? -36.560 -11.638 12.685 1.00 47.38 292 GLU A O 1
ATOM 2397 N N . GLU A 1 293 ? -36.254 -10.558 14.593 1.00 52.38 293 GLU A N 1
ATOM 2398 C CA . GLU A 1 293 ? -35.128 -9.771 14.010 1.00 52.38 293 GLU A CA 1
ATOM 2399 C C . GLU A 1 293 ? -34.076 -9.269 15.041 1.00 52.38 293 GLU A C 1
ATOM 2401 O O . GLU A 1 293 ? -34.070 -8.108 15.456 1.00 52.38 293 GLU A O 1
ATOM 2406 N N . PRO A 1 294 ? -33.126 -10.121 15.480 1.00 56.41 294 PRO A N 1
ATOM 2407 C CA . PRO A 1 294 ? -32.190 -9.802 16.570 1.00 56.41 294 PRO A CA 1
ATOM 2408 C C . PRO A 1 294 ? -31.023 -8.873 16.180 1.00 56.41 294 PRO A C 1
ATOM 2410 O O . PRO A 1 294 ? -30.391 -8.264 17.042 1.00 56.41 294 PRO A O 1
ATOM 2413 N N . TYR A 1 295 ? -30.704 -8.760 14.890 1.00 58.22 295 TYR A N 1
ATOM 2414 C CA . TYR A 1 295 ? -29.494 -8.079 14.413 1.00 58.22 295 TYR A CA 1
ATOM 2415 C C . TYR A 1 295 ? -29.559 -6.543 14.411 1.00 58.22 295 TYR A C 1
ATOM 2417 O O . TYR A 1 295 ? -28.608 -5.935 14.909 1.00 58.22 295 TYR A O 1
ATOM 2425 N N . PRO A 1 296 ? -30.644 -5.897 13.937 1.00 60.53 296 PRO A N 1
ATOM 2426 C CA . PRO A 1 296 ? -30.737 -4.435 13.931 1.00 60.53 296 PRO A CA 1
ATOM 2427 C C . PRO A 1 296 ? -30.590 -3.823 15.331 1.00 60.53 296 PRO A C 1
ATOM 2429 O O . PRO A 1 296 ? -29.860 -2.853 15.519 1.00 60.53 296 PRO A O 1
ATOM 2432 N N . ARG A 1 297 ? -31.187 -4.459 16.351 1.00 68.94 297 ARG A N 1
ATOM 2433 C CA . ARG A 1 297 ? -31.102 -3.999 17.749 1.00 68.94 297 ARG A CA 1
ATOM 2434 C C . ARG A 1 297 ? -29.682 -4.046 18.304 1.00 68.94 297 ARG A C 1
ATOM 2436 O O . ARG A 1 297 ? -29.263 -3.128 19.000 1.00 68.94 297 ARG A O 1
ATOM 2443 N N . ILE A 1 298 ? -28.926 -5.099 17.988 1.00 71.88 298 ILE A N 1
ATOM 2444 C CA . ILE A 1 298 ? -27.526 -5.213 18.407 1.00 71.88 298 ILE A CA 1
ATOM 2445 C C . ILE A 1 298 ? -26.698 -4.072 17.804 1.00 71.88 298 ILE A C 1
ATOM 2447 O O . ILE A 1 298 ? -25.881 -3.465 18.499 1.00 71.88 298 ILE A O 1
ATOM 2451 N N . GLU A 1 299 ? -26.891 -3.776 16.519 1.00 71.06 299 GLU A N 1
ATOM 2452 C CA . GLU A 1 299 ? -26.149 -2.714 15.841 1.00 71.06 299 GLU A CA 1
ATOM 2453 C C . GLU A 1 299 ? -26.477 -1.323 16.390 1.00 71.06 299 GLU A C 1
ATOM 2455 O O . GLU A 1 299 ? -25.549 -0.534 16.595 1.00 71.06 299 GLU A O 1
ATOM 2460 N N . GLU A 1 300 ? -27.752 -1.055 16.686 1.00 79.38 300 GLU A N 1
ATOM 2461 C CA . GLU A 1 300 ? -28.220 0.172 17.342 1.00 79.38 300 GLU A CA 1
ATOM 2462 C C . GLU A 1 300 ? -27.594 0.341 18.730 1.00 79.38 300 GLU A C 1
ATOM 2464 O O . GLU A 1 300 ? -26.955 1.363 18.988 1.00 79.38 300 GLU A O 1
ATOM 2469 N N . SER A 1 301 ? -27.666 -0.682 19.590 1.00 83.06 301 SER A N 1
ATOM 2470 C CA . SER A 1 301 ? -27.018 -0.667 20.909 1.00 83.06 301 SER A CA 1
ATOM 2471 C C . SER A 1 301 ? -25.510 -0.432 20.804 1.00 83.06 301 SER A C 1
ATOM 2473 O O . SER A 1 301 ? -24.929 0.341 21.567 1.00 83.06 301 SER A O 1
ATOM 2475 N N . CYS A 1 302 ? -24.848 -1.070 19.833 1.00 80.94 302 CYS A N 1
ATOM 2476 C CA . CYS A 1 302 ? -23.423 -0.857 19.604 1.00 80.94 302 CYS A CA 1
ATOM 2477 C C . CYS A 1 302 ? -23.135 0.564 19.108 1.00 80.94 302 CYS A C 1
ATOM 2479 O O . CYS A 1 302 ? -22.110 1.132 19.472 1.00 80.94 302 CYS A O 1
ATOM 2481 N N . LEU A 1 303 ? -23.983 1.129 18.242 1.00 81.94 303 LEU A N 1
ATOM 2482 C CA . LEU A 1 303 ? -23.838 2.490 17.726 1.00 81.94 303 LEU A CA 1
ATOM 2483 C C . LEU A 1 303 ? -23.971 3.524 18.840 1.00 81.94 303 LEU A C 1
ATOM 2485 O O . LEU A 1 303 ? -23.102 4.391 18.943 1.00 81.94 303 LEU A O 1
ATOM 2489 N N . ASP A 1 304 ? -24.985 3.380 19.685 1.00 85.38 304 ASP A N 1
ATOM 2490 C CA . ASP A 1 304 ? -25.230 4.230 20.847 1.00 85.38 304 ASP A CA 1
ATOM 2491 C C . ASP A 1 304 ? -24.018 4.232 21.794 1.00 85.38 304 ASP A C 1
ATOM 2493 O O . ASP A 1 304 ? -23.397 5.276 22.002 1.00 85.38 304 ASP A O 1
ATOM 2497 N N . ILE A 1 305 ? -23.551 3.047 22.219 1.00 86.88 305 ILE A N 1
ATOM 2498 C CA . ILE A 1 305 ? -22.338 2.922 23.047 1.00 86.88 305 ILE A CA 1
ATOM 2499 C C . ILE A 1 305 ? -21.131 3.589 22.373 1.00 86.88 305 ILE A C 1
ATOM 2501 O O . ILE A 1 305 ? -20.380 4.324 23.015 1.00 86.88 305 ILE A O 1
ATOM 2505 N N . THR A 1 306 ? -20.897 3.333 21.081 1.00 85.12 306 THR A N 1
ATOM 2506 C CA . THR A 1 306 ? -19.732 3.920 20.401 1.00 85.12 306 THR A CA 1
ATOM 2507 C C . THR A 1 306 ? -19.818 5.432 20.254 1.00 85.12 306 THR A C 1
ATOM 2509 O O . THR A 1 306 ? -18.775 6.083 20.264 1.00 85.12 306 THR A O 1
ATOM 2512 N N . THR A 1 307 ? -21.025 5.985 20.144 1.00 84.88 307 THR A N 1
ATOM 2513 C CA . THR A 1 307 ? -21.251 7.427 20.012 1.00 84.88 307 THR A CA 1
ATOM 2514 C C . THR A 1 307 ? -20.912 8.131 21.320 1.00 84.88 307 THR A C 1
ATOM 2516 O O . THR A 1 307 ? -20.071 9.030 21.314 1.00 84.88 307 THR A O 1
ATOM 2519 N N . ASP A 1 308 ? -21.432 7.634 22.445 1.00 88.94 308 ASP A N 1
ATOM 2520 C CA . ASP A 1 308 ? -21.141 8.169 23.781 1.00 88.94 308 ASP A CA 1
ATOM 2521 C C . ASP A 1 308 ? -19.637 8.136 24.099 1.00 88.94 308 ASP A C 1
ATOM 2523 O O . ASP A 1 308 ? -19.052 9.094 24.616 1.00 88.94 308 ASP A O 1
ATOM 2527 N N . ILE A 1 309 ? -18.963 7.032 23.755 1.00 87.06 309 ILE A N 1
ATOM 2528 C CA . ILE A 1 309 ? -17.517 6.904 23.975 1.00 87.06 309 ILE A CA 1
ATOM 2529 C C . ILE A 1 309 ? -16.743 7.866 23.075 1.00 87.06 309 ILE A C 1
ATOM 2531 O O . ILE A 1 309 ? -15.784 8.492 23.531 1.00 87.06 309 ILE A O 1
ATOM 2535 N N . LEU A 1 310 ? -17.144 7.999 21.809 1.00 83.94 310 LEU A N 1
ATOM 2536 C CA . LEU A 1 310 ? -16.495 8.910 20.874 1.00 83.94 310 LEU A CA 1
ATOM 2537 C C . LEU A 1 310 ? -16.579 10.362 21.358 1.00 83.94 310 LEU A C 1
ATOM 2539 O O . LEU A 1 310 ? -15.602 11.091 21.217 1.00 83.94 310 LEU A O 1
ATOM 2543 N N . GLU A 1 311 ? -17.696 10.781 21.952 1.00 86.69 311 GLU A N 1
ATOM 2544 C CA . GLU A 1 311 ? -17.840 12.125 22.522 1.00 86.69 311 GLU A CA 1
ATOM 2545 C C . GLU A 1 311 ? -16.898 12.388 23.696 1.00 86.69 311 GLU A C 1
ATOM 2547 O O . GLU A 1 311 ? -16.344 13.479 23.798 1.00 86.69 311 GLU A O 1
ATOM 2552 N N . ILE A 1 312 ? -16.646 11.391 24.548 1.00 86.56 312 ILE A N 1
ATOM 2553 C CA . ILE A 1 312 ? -15.690 11.525 25.658 1.00 86.56 312 ILE A CA 1
ATOM 2554 C C . ILE A 1 312 ? -14.242 11.612 25.157 1.00 86.56 312 ILE A C 1
ATOM 2556 O O . ILE A 1 312 ? -13.391 12.214 25.821 1.00 86.56 312 ILE A O 1
ATOM 2560 N N . LEU A 1 313 ? -13.949 10.972 24.023 1.00 79.75 313 LEU A N 1
ATOM 2561 C CA . LEU A 1 313 ? -12.611 10.906 23.435 1.00 79.75 313 LEU A CA 1
ATOM 2562 C C . LEU A 1 313 ? -12.249 12.122 22.565 1.00 79.75 313 LEU A C 1
ATOM 2564 O O . LEU A 1 313 ? -11.073 12.260 22.220 1.00 79.75 313 LEU A O 1
ATOM 2568 N N . LYS A 1 314 ? -13.217 12.976 22.210 1.00 78.81 314 LYS A N 1
ATOM 2569 C CA . LYS A 1 314 ? -12.979 14.263 21.531 1.00 78.81 314 LYS A CA 1
ATOM 2570 C C . LYS A 1 314 ? -12.297 15.263 22.470 1.00 78.81 314 LYS A C 1
ATOM 2572 O O . LYS A 1 314 ? -11.347 15.930 21.993 1.00 78.81 314 LYS A O 1
#

Radius of gyration: 24.47 Å; Cα contacts (8 Å, |Δi|>4): 401; chains: 1; bounding box: 63×38×66 Å

Solvent-accessible surface area (backbone atoms only — not comparable to full-atom values): 17756 Å² total; per-residue (Å²): 134,84,74,57,28,32,39,51,44,56,58,88,88,23,48,54,68,62,49,50,54,49,50,50,50,50,25,65,78,39,59,89,65,45,40,70,82,20,53,46,82,52,71,77,77,37,84,86,61,75,67,76,97,80,46,76,61,67,75,51,41,58,58,53,49,50,60,49,32,60,46,39,41,28,44,36,38,29,41,31,70,85,63,79,62,57,66,64,53,44,53,53,51,49,51,53,50,50,61,35,45,78,68,28,83,77,53,46,46,33,40,36,36,23,55,47,72,79,44,81,52,64,69,60,41,50,51,52,52,51,51,54,51,53,58,52,42,74,78,44,102,56,81,63,51,74,47,76,29,24,78,74,54,72,67,35,35,51,52,34,50,52,51,51,53,51,52,48,50,50,50,52,50,51,52,51,50,51,47,52,52,51,61,72,65,58,78,75,77,48,73,70,46,49,54,52,45,55,50,52,50,53,53,52,26,62,77,72,57,37,48,34,39,34,38,29,38,74,87,69,44,76,75,38,68,46,48,82,50,91,65,41,54,73,69,49,45,64,57,48,53,51,48,66,71,65,48,88,68,79,76,81,62,92,84,59,92,47,54,73,46,77,56,89,65,31,35,36,35,40,33,73,56,54,101,50,36,33,38,36,39,29,27,46,45,75,76,49,68,52,87,95,64,47,61,67,58,53,52,49,54,51,48,54,57,38,48,60,46,43,64,65,72,106

Foldseek 3Di:
DQALAEEEEEDPPLCSVVLVVLQVVLCVVPVVLVCVRHYDYDPVLDPVPPDPPDDPCNVCVVLVLLVSLQSHAEYEYGGELVDPPLVVRLVSLLSSVVSSCVRHVHHAYEYEHEPLVVPVDPVVSVVSQVVSLVSNCVSDPHHYHYDYAYPPDDVRSVVSSVVSSVVSVVSVVSVVVVVVVVVVPDDDQDPVLLVVLQVLCQVLCVVLAFAWKFKAWQVRDTSDIHGPDPCCCVPPVVVVSVVVVPCPDLPDDPPDQWSWDDDPQKIWTWHDLDPTIIMITMHGVVSQPDPDDSPVSVRVSVVVSSVVSNVSVD